Protein AF-X0V9F1-F1 (afdb_monomer_lite)

InterPro domains:
  IPR003748 Protein of unknown function DUF169 [PF02596] (14-201)

Sequence (210 aa):
MKNYNNIELVEKVKSVFKLRESPIAFFYTDNSPEEVYRPKKPKSLKNLPCIIQLLNGVRQGKTLFLGKQSRNLCPGGLTYLGFNKIPTGLEYYLSTGVPKPNSEEIALEGERIVRSPQLVKNLYDIIPFKKNPAMYAVFMPLDLVNPEIYTPLLVIFFVKMDQLAGLIQLANFDTSNRTILGISSGCGTIVTEPLAELEKNEAPRPVIGM

Radius of gyration: 18.42 Å; chains: 1; bounding box: 46×41×54 Å

Organism: NCBI:txid412755

pLDDT: mean 89.07, std 8.36, range [55.72, 98.31]

Foldseek 3Di:
DDDDDLQRVQVVLCVVLVDPFFWKFKDADQDDDPDADADDQDPDPVDQAEVVNVCVVQRVFDKHKDFLNNVSHDPVLCQLLQSDPDDPQVLCQQQVARDDVPDPDHPGGHPRNDHGSVVVVVLVVVQDRHHHPHGIMMIHRSNPDDPVVDDGPDTHDDDDPSSVVVVQCVQCVPHPQHAEEDDDPPSSQRGRQQVVQVVPDPNRHHYDDD

Structure (mmCIF, N/CA/C/O backbone):
data_AF-X0V9F1-F1
#
_entry.id   AF-X0V9F1-F1
#
loop_
_atom_site.group_PDB
_atom_site.id
_atom_site.type_symbol
_atom_site.label_atom_id
_atom_site.label_alt_id
_atom_site.label_comp_id
_atom_site.label_asym_id
_atom_site.label_entity_id
_atom_site.label_seq_id
_atom_site.pdbx_PDB_ins_code
_atom_site.Cartn_x
_atom_site.Cartn_y
_atom_site.Cartn_z
_atom_site.occupancy
_atom_site.B_iso_or_equiv
_atom_site.auth_seq_id
_atom_site.auth_comp_id
_atom_site.auth_asym_id
_atom_site.auth_atom_id
_atom_site.pdbx_PDB_model_num
ATOM 1 N N . MET A 1 1 ? -23.120 -2.792 19.078 1.00 55.72 1 MET A N 1
ATOM 2 C CA . MET A 1 1 ? -21.643 -2.808 18.964 1.00 55.72 1 MET A CA 1
ATOM 3 C C . MET A 1 1 ? -21.123 -1.451 19.407 1.00 55.72 1 MET A C 1
ATOM 5 O O . MET A 1 1 ? -21.817 -0.469 19.184 1.00 55.72 1 MET A O 1
ATOM 9 N N . L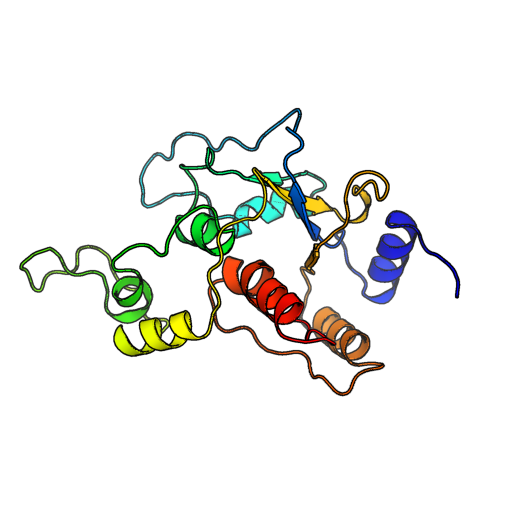YS A 1 2 ? -19.983 -1.385 20.103 1.00 69.38 2 LYS A N 1
ATOM 10 C CA . LYS A 1 2 ? -19.397 -0.107 20.540 1.00 69.38 2 LYS A CA 1
ATOM 11 C C . LYS A 1 2 ? -18.779 0.578 19.312 1.00 69.38 2 LYS A C 1
ATOM 13 O O . LYS A 1 2 ? -17.970 -0.059 18.643 1.00 69.38 2 LYS A O 1
ATOM 18 N N . ASN A 1 3 ? -19.169 1.816 19.011 1.00 77.50 3 ASN A N 1
ATOM 19 C CA . ASN A 1 3 ? -18.552 2.594 17.934 1.00 77.50 3 ASN A CA 1
ATOM 20 C C . ASN A 1 3 ? -17.252 3.196 18.463 1.00 77.50 3 ASN A C 1
ATOM 22 O O . ASN A 1 3 ? -17.291 3.988 19.399 1.00 77.50 3 ASN A O 1
ATOM 26 N N . TYR A 1 4 ? -16.127 2.776 17.892 1.00 82.88 4 TYR A N 1
ATOM 27 C CA . TYR A 1 4 ? -14.816 3.342 18.184 1.00 82.88 4 TYR A CA 1
ATOM 28 C C . TYR A 1 4 ? -14.511 4.438 17.165 1.00 82.88 4 TYR A C 1
ATOM 30 O O . TYR A 1 4 ? -14.725 4.229 15.970 1.00 82.88 4 TYR A O 1
ATOM 38 N N . ASN A 1 5 ? -13.991 5.578 17.615 1.00 90.44 5 ASN A N 1
ATOM 39 C CA . ASN A 1 5 ? -13.350 6.520 16.698 1.00 90.44 5 ASN A CA 1
ATOM 40 C C . ASN A 1 5 ? -11.946 6.016 16.294 1.00 90.44 5 ASN A C 1
ATOM 42 O O . ASN A 1 5 ? -11.438 5.037 16.849 1.00 90.44 5 ASN A O 1
ATOM 46 N N . ASN A 1 6 ? -11.308 6.684 15.327 1.00 92.06 6 ASN A N 1
ATOM 47 C CA . ASN A 1 6 ? -9.997 6.270 14.815 1.00 92.06 6 ASN A CA 1
ATOM 48 C C . ASN A 1 6 ? -8.919 6.203 15.910 1.00 92.06 6 ASN A C 1
ATOM 50 O O . ASN A 1 6 ? -8.128 5.262 15.920 1.00 92.06 6 ASN A O 1
ATOM 54 N N . ILE A 1 7 ? -8.907 7.152 16.851 1.00 94.50 7 ILE A N 1
ATOM 55 C CA . ILE A 1 7 ? -7.931 7.197 17.948 1.00 94.50 7 ILE A CA 1
ATOM 56 C C . ILE A 1 7 ? -8.122 5.985 18.863 1.00 94.50 7 ILE A C 1
ATOM 58 O O . ILE A 1 7 ? -7.180 5.225 19.084 1.00 94.50 7 ILE A O 1
ATOM 62 N N . GLU A 1 8 ? -9.348 5.742 19.330 1.00 95.00 8 GLU A N 1
ATOM 63 C CA . GLU A 1 8 ? -9.651 4.613 20.219 1.00 95.00 8 GLU A CA 1
ATOM 64 C C . GLU A 1 8 ? -9.370 3.261 19.544 1.00 95.00 8 GLU A C 1
ATOM 66 O O . GLU A 1 8 ? -8.879 2.321 20.178 1.00 95.00 8 GLU A O 1
ATOM 71 N N . LEU A 1 9 ? -9.671 3.150 18.245 1.00 93.75 9 LEU A N 1
ATOM 72 C CA . LEU A 1 9 ? -9.379 1.957 17.458 1.00 93.75 9 LEU A CA 1
ATOM 73 C C . LEU A 1 9 ? -7.868 1.717 17.375 1.00 93.75 9 LEU A C 1
ATOM 75 O O . LEU A 1 9 ? -7.413 0.600 17.636 1.00 93.75 9 LEU A O 1
ATOM 79 N N . VAL A 1 10 ? -7.090 2.754 17.054 1.00 96.12 10 VAL A N 1
ATOM 80 C CA . VAL A 1 10 ? -5.626 2.674 16.981 1.00 96.12 10 VAL A CA 1
ATOM 81 C C . VAL A 1 10 ? -5.037 2.304 18.337 1.00 96.12 10 VAL A C 1
ATOM 83 O O . VAL A 1 10 ? -4.235 1.375 18.402 1.00 96.12 10 VAL A O 1
ATOM 86 N N . GLU A 1 11 ? -5.454 2.941 19.431 1.00 96.81 11 GLU A N 1
ATOM 87 C CA . GLU A 1 11 ? -4.993 2.600 20.784 1.00 96.81 11 GLU A CA 1
ATOM 88 C C . GLU A 1 11 ? -5.247 1.129 21.120 1.00 96.81 11 GLU A C 1
ATOM 90 O O . GLU A 1 11 ? -4.353 0.420 21.600 1.00 96.81 11 GLU A O 1
ATOM 95 N N . LYS A 1 12 ? -6.449 0.633 20.810 1.00 96.00 12 LYS A N 1
ATOM 96 C CA . LYS A 1 12 ? -6.822 -0.758 21.067 1.00 96.00 12 LYS A CA 1
ATOM 97 C C . LYS A 1 12 ? -5.993 -1.732 20.235 1.00 96.00 12 LYS A C 1
ATOM 99 O O . LYS A 1 12 ? -5.436 -2.681 20.786 1.00 96.00 12 LYS A O 1
ATOM 104 N N . VAL A 1 13 ? -5.867 -1.490 18.933 1.00 95.50 13 VAL A N 1
ATOM 105 C CA . VAL A 1 13 ? -5.081 -2.327 18.014 1.00 95.50 13 VAL A CA 1
ATOM 106 C C . VAL A 1 13 ? -3.602 -2.330 18.410 1.00 95.50 13 VAL A C 1
ATOM 108 O O . VAL A 1 13 ? -2.994 -3.399 18.502 1.00 95.50 13 VAL A O 1
ATOM 111 N N . LYS A 1 14 ? -3.030 -1.165 18.740 1.00 97.00 14 LYS A N 1
ATOM 112 C CA . LYS A 1 14 ? -1.654 -1.057 19.247 1.00 97.00 14 LYS A CA 1
ATOM 113 C C . LYS A 1 14 ? -1.469 -1.839 20.544 1.00 97.00 14 LYS A C 1
ATOM 115 O O . LYS A 1 14 ? -0.467 -2.534 20.687 1.00 97.00 14 LYS A O 1
ATOM 120 N N . SER A 1 15 ? -2.428 -1.777 21.467 1.00 97.19 15 SER A N 1
ATOM 121 C CA . SER A 1 15 ? -2.365 -2.503 22.741 1.00 97.19 15 SER A CA 1
ATOM 122 C C . SER A 1 15 ? -2.442 -4.025 22.569 1.00 97.19 15 SER A C 1
ATOM 124 O O . SER A 1 15 ? -1.648 -4.750 23.181 1.00 97.19 15 SER A O 1
ATOM 126 N N . VAL A 1 16 ? -3.352 -4.508 21.715 1.00 96.44 16 VAL A N 1
ATOM 127 C CA . VAL A 1 16 ? -3.573 -5.941 21.452 1.00 96.44 16 VAL A CA 1
ATOM 128 C C . VAL A 1 16 ? -2.386 -6.555 20.712 1.00 96.44 16 VAL A C 1
ATOM 130 O O . VAL A 1 16 ? -1.838 -7.555 21.168 1.00 96.44 16 VAL A O 1
ATOM 133 N N . PHE A 1 17 ? -1.935 -5.931 19.621 1.00 96.94 17 PHE A N 1
ATOM 134 C CA . PHE A 1 17 ? -0.860 -6.463 18.770 1.00 96.94 17 PHE A CA 1
ATOM 135 C C . PHE A 1 17 ? 0.531 -5.916 19.119 1.00 96.94 17 PHE A C 1
ATOM 137 O O . PHE A 1 17 ? 1.506 -6.182 18.419 1.00 96.94 17 PHE A O 1
ATOM 144 N N . LYS A 1 18 ? 0.650 -5.132 20.198 1.00 97.12 18 LYS A N 1
ATOM 145 C CA . LYS A 1 18 ? 1.903 -4.490 20.639 1.00 97.12 18 LYS A CA 1
ATOM 146 C C . LYS A 1 18 ? 2.567 -3.646 19.542 1.00 97.12 18 LYS A C 1
ATOM 148 O O . LYS A 1 18 ? 3.795 -3.612 19.429 1.00 97.12 18 LYS A O 1
ATOM 153 N N . LEU A 1 19 ? 1.765 -2.969 18.718 1.00 96.44 19 LEU A N 1
ATOM 154 C CA . LEU A 1 19 ? 2.277 -2.104 17.652 1.00 96.44 19 LEU A CA 1
ATOM 155 C C . LEU A 1 19 ? 2.869 -0.823 18.250 1.00 96.44 19 LEU A C 1
ATOM 157 O O . LEU A 1 19 ? 2.273 -0.188 19.122 1.00 96.44 19 LEU A O 1
ATOM 161 N N . ARG A 1 20 ? 4.044 -0.420 17.760 1.00 94.44 20 ARG A N 1
ATOM 162 C CA . ARG A 1 20 ? 4.707 0.825 18.190 1.00 94.44 20 ARG A CA 1
ATOM 163 C C . ARG A 1 20 ? 4.125 2.047 17.489 1.00 94.44 20 ARG A C 1
ATOM 165 O O . ARG A 1 20 ? 3.934 3.097 18.100 1.00 94.44 20 ARG A O 1
ATOM 172 N N . GLU A 1 21 ? 3.815 1.878 16.216 1.00 95.12 21 GLU A N 1
ATOM 173 C CA . GLU A 1 21 ? 3.404 2.931 15.298 1.00 95.12 21 GLU A CA 1
ATOM 174 C C . GLU A 1 21 ? 1.908 2.798 15.000 1.00 95.12 21 GLU A C 1
ATOM 176 O O . GLU A 1 21 ? 1.319 1.729 15.180 1.00 95.12 21 GLU A O 1
ATOM 181 N N . SER A 1 22 ? 1.291 3.902 14.587 1.00 97.25 22 SER A N 1
ATOM 182 C CA . SER A 1 22 ? -0.079 3.887 14.078 1.00 97.25 22 SER A CA 1
ATOM 183 C C . SER A 1 22 ? -0.115 3.172 12.719 1.00 97.25 22 SER A C 1
ATOM 185 O O . SER A 1 22 ? 0.801 3.383 11.913 1.00 97.25 22 SER A O 1
ATOM 187 N N . PRO A 1 23 ? -1.129 2.332 12.434 1.00 97.81 23 PRO A N 1
ATOM 188 C CA . PRO A 1 23 ? -1.383 1.857 11.079 1.00 97.81 23 PRO A CA 1
ATOM 189 C C . PRO A 1 23 ? -1.552 3.035 10.117 1.00 97.81 23 PRO A C 1
ATOM 191 O O . PRO A 1 23 ? -1.979 4.121 10.508 1.00 97.81 23 PRO A O 1
ATOM 194 N N . ILE A 1 24 ? -1.235 2.826 8.845 1.00 98.31 24 ILE A N 1
ATOM 195 C CA . ILE A 1 24 ? -1.318 3.881 7.836 1.00 98.31 24 ILE A CA 1
ATOM 196 C C . ILE A 1 24 ? -2.649 3.762 7.103 1.00 98.31 24 ILE A C 1
ATOM 198 O O . ILE A 1 24 ? -2.912 2.756 6.452 1.00 98.31 24 ILE A O 1
ATOM 202 N N . ALA A 1 25 ? -3.468 4.801 7.160 1.00 97.94 25 ALA A N 1
ATOM 203 C CA . ALA A 1 25 ? -4.596 4.973 6.265 1.00 97.94 25 ALA A CA 1
ATOM 204 C C . ALA A 1 25 ? -4.118 5.394 4.870 1.00 97.94 25 ALA A C 1
ATOM 206 O O . ALA A 1 25 ? -3.242 6.256 4.732 1.00 97.94 25 ALA A O 1
ATOM 207 N N . PHE A 1 26 ? -4.739 4.820 3.845 1.00 97.88 26 PHE A N 1
ATOM 208 C CA . PHE A 1 26 ? -4.578 5.235 2.458 1.00 97.88 26 PHE A CA 1
ATOM 209 C C . PHE A 1 26 ? -5.923 5.621 1.846 1.00 97.88 26 PHE A C 1
ATOM 211 O O . PHE A 1 26 ? -6.908 4.899 2.003 1.00 97.88 26 PHE A O 1
ATOM 218 N N . PHE A 1 27 ? -5.959 6.737 1.123 1.00 95.94 27 PHE A N 1
ATOM 219 C CA . PHE A 1 27 ? -7.133 7.198 0.381 1.00 95.94 27 PHE A CA 1
ATOM 220 C C . PHE A 1 27 ? -6.739 8.155 -0.749 1.00 95.94 27 PHE A C 1
ATOM 222 O O . PHE A 1 27 ? -5.638 8.711 -0.767 1.00 95.94 27 PHE A O 1
ATOM 229 N N . TYR A 1 28 ? -7.658 8.354 -1.693 1.00 95.25 28 TYR A N 1
ATOM 230 C CA . TYR A 1 28 ? -7.534 9.358 -2.748 1.00 95.25 28 TYR A CA 1
ATOM 231 C C . TYR A 1 28 ? -8.361 10.602 -2.405 1.00 95.25 28 TYR A C 1
ATOM 233 O O . TYR A 1 28 ? -9.429 10.488 -1.807 1.00 95.25 28 TYR A O 1
ATOM 241 N N . THR A 1 29 ? -7.893 11.792 -2.784 1.00 93.06 29 THR A N 1
ATOM 242 C CA . THR A 1 29 ? -8.649 13.041 -2.598 1.00 93.06 29 THR A CA 1
ATOM 243 C C . THR A 1 29 ? -8.303 14.096 -3.648 1.00 93.06 29 THR A C 1
ATOM 245 O O . THR A 1 29 ? -7.180 14.138 -4.156 1.00 93.06 29 THR A O 1
ATOM 248 N N . ASP A 1 30 ? -9.274 14.953 -3.964 1.00 91.81 30 ASP A N 1
ATOM 249 C CA . ASP A 1 30 ? -9.073 16.175 -4.750 1.00 91.81 30 ASP A CA 1
ATOM 250 C C . ASP A 1 30 ? -8.767 17.393 -3.869 1.00 91.81 30 ASP A C 1
ATOM 252 O O . ASP A 1 30 ? -8.325 18.430 -4.368 1.00 91.81 30 ASP A O 1
ATOM 256 N N . ASN A 1 31 ? -8.955 17.274 -2.552 1.00 85.00 31 ASN A N 1
ATOM 257 C CA . ASN A 1 31 ? -8.693 18.365 -1.627 1.00 85.00 31 ASN A CA 1
ATOM 258 C C . ASN A 1 31 ? -7.197 18.683 -1.626 1.00 85.00 31 ASN A C 1
ATOM 260 O O . ASN A 1 31 ? -6.353 17.830 -1.341 1.00 85.00 31 ASN A O 1
ATOM 264 N N . SER A 1 32 ? -6.873 19.926 -1.982 1.00 67.75 32 SER A N 1
ATOM 265 C CA . SER A 1 32 ? -5.494 20.394 -2.017 1.00 67.75 32 SER A CA 1
ATOM 266 C C . SER A 1 32 ? -4.932 20.428 -0.597 1.00 67.75 32 SER A C 1
ATOM 268 O O . SER A 1 32 ? -5.525 21.084 0.259 1.00 67.75 32 SER A O 1
ATOM 270 N N . PRO A 1 33 ? -3.788 19.784 -0.324 1.00 70.19 33 PRO A N 1
ATOM 271 C CA . PRO A 1 33 ? -3.146 19.924 0.972 1.00 70.19 33 PRO A CA 1
ATOM 272 C C . PRO A 1 33 ? -2.496 21.306 1.099 1.00 70.19 33 PRO A C 1
ATOM 274 O O . PRO A 1 33 ? -2.099 21.908 0.096 1.00 70.19 33 PRO A O 1
ATOM 277 N N . GLU A 1 34 ? -2.321 21.771 2.336 1.00 60.81 34 GLU A N 1
ATOM 278 C CA . GLU A 1 34 ? -1.482 22.940 2.633 1.00 60.81 34 GLU A CA 1
ATOM 279 C C . GLU A 1 34 ? -0.007 22.654 2.293 1.00 60.81 34 GLU A C 1
ATOM 281 O O . GLU A 1 34 ? 0.686 23.506 1.738 1.00 60.81 34 GLU A O 1
ATOM 286 N N . GLU A 1 35 ? 0.452 21.412 2.508 1.00 59.62 35 GLU A N 1
ATOM 287 C CA . GLU A 1 35 ? 1.804 20.964 2.170 1.00 59.62 35 GLU A CA 1
ATOM 288 C C . GLU A 1 35 ? 1.801 19.655 1.360 1.00 59.62 35 GLU A C 1
ATOM 290 O O . GLU A 1 35 ? 1.403 18.587 1.826 1.00 59.62 35 GLU A O 1
ATOM 295 N N . VAL A 1 36 ? 2.295 19.724 0.119 1.00 65.44 36 VAL A N 1
ATOM 296 C CA . VAL A 1 36 ? 2.547 18.545 -0.729 1.00 65.44 36 VAL A CA 1
ATOM 297 C C . VAL A 1 36 ? 3.988 18.090 -0.535 1.00 65.44 36 VAL A C 1
ATOM 299 O O . VAL A 1 36 ? 4.907 18.913 -0.598 1.00 65.44 36 VAL A O 1
ATOM 302 N N . TYR A 1 37 ? 4.227 16.779 -0.431 1.00 71.81 37 TYR A N 1
ATOM 303 C CA . TYR A 1 37 ? 5.593 16.266 -0.491 1.00 71.81 37 TYR A CA 1
ATOM 304 C C . TYR A 1 37 ? 6.202 16.542 -1.871 1.00 71.81 37 TYR A C 1
ATOM 306 O O . TYR A 1 37 ? 5.813 15.967 -2.893 1.00 71.81 37 TYR A O 1
ATOM 314 N N . ARG A 1 38 ? 7.189 17.439 -1.897 1.00 70.38 38 ARG A N 1
ATOM 315 C CA . ARG A 1 38 ? 7.950 17.806 -3.093 1.00 70.38 38 ARG A CA 1
ATOM 316 C C . ARG A 1 38 ? 9.380 17.297 -2.931 1.00 70.38 38 ARG A C 1
ATOM 318 O O . ARG A 1 38 ? 10.208 17.999 -2.347 1.00 70.38 38 ARG A O 1
ATOM 325 N N . PRO A 1 39 ? 9.697 16.082 -3.418 1.00 69.19 39 PRO A N 1
ATOM 326 C CA . PRO A 1 39 ? 11.064 15.593 -3.359 1.00 69.19 39 PRO A CA 1
ATOM 327 C C . PRO A 1 39 ? 11.965 16.545 -4.146 1.00 69.19 39 PRO A C 1
ATOM 329 O O . PRO A 1 39 ? 11.629 16.963 -5.262 1.00 69.19 39 PRO A O 1
ATOM 332 N N . LYS A 1 40 ? 13.123 16.877 -3.563 1.00 73.75 40 LYS A N 1
ATOM 333 C CA . LYS A 1 40 ? 14.172 17.615 -4.274 1.00 73.75 40 LYS A CA 1
ATOM 334 C C . LYS A 1 40 ? 14.488 16.892 -5.582 1.00 73.75 40 LYS A C 1
ATOM 336 O O . LYS A 1 40 ? 14.401 15.665 -5.654 1.00 73.75 40 LYS A O 1
ATOM 341 N N . LYS A 1 41 ? 14.871 17.656 -6.609 1.00 73.94 41 LYS A N 1
ATOM 342 C CA . LYS A 1 41 ? 15.290 17.081 -7.888 1.00 73.94 41 LYS A CA 1
ATOM 343 C C . LYS A 1 41 ? 16.377 16.026 -7.620 1.00 73.94 41 LYS A C 1
ATOM 345 O O . LYS A 1 41 ? 17.357 16.342 -6.937 1.00 73.94 41 LYS A O 1
ATOM 350 N N . PRO A 1 42 ? 16.199 14.783 -8.089 1.00 71.75 42 PRO A N 1
ATOM 351 C CA . PRO A 1 42 ? 17.146 13.714 -7.821 1.00 71.75 42 PRO A CA 1
ATOM 352 C C . PRO A 1 42 ? 18.480 14.047 -8.496 1.00 71.75 42 PRO A C 1
ATOM 354 O O . PRO A 1 42 ? 18.509 14.602 -9.595 1.00 71.75 42 PRO A O 1
ATOM 357 N N . LYS A 1 43 ? 19.597 13.691 -7.850 1.00 69.88 43 LYS A N 1
ATOM 358 C CA . LYS A 1 43 ? 20.940 13.867 -8.437 1.00 69.88 43 LYS A CA 1
ATOM 359 C C . LYS A 1 43 ? 21.161 12.968 -9.663 1.00 69.88 43 LYS A C 1
ATOM 361 O O . LYS A 1 43 ? 22.012 13.260 -10.490 1.00 69.88 43 LYS A O 1
ATOM 366 N N . SER A 1 44 ? 20.411 11.869 -9.760 1.00 72.50 44 SER A N 1
ATOM 367 C CA . SER A 1 44 ? 20.444 10.901 -10.856 1.00 72.50 44 SER A CA 1
ATOM 368 C C . SER A 1 44 ? 19.119 10.142 -10.918 1.00 72.50 44 SER A C 1
ATOM 370 O O . SER A 1 44 ? 18.499 9.909 -9.880 1.00 72.50 44 SER A O 1
ATOM 372 N N . LEU A 1 45 ? 18.725 9.689 -12.113 1.00 66.88 45 LEU A N 1
ATOM 373 C CA . LEU A 1 45 ? 17.578 8.791 -12.312 1.00 66.88 45 LEU A CA 1
ATOM 374 C C . LEU A 1 45 ? 17.733 7.447 -11.576 1.00 66.88 45 LEU A C 1
ATOM 376 O O . LEU A 1 45 ? 16.738 6.773 -11.340 1.00 66.88 45 LEU A O 1
ATOM 380 N N . LYS A 1 46 ? 18.956 7.085 -11.164 1.00 64.88 46 LYS A N 1
ATOM 381 C CA . LYS A 1 46 ? 19.226 5.887 -10.352 1.00 64.88 46 LYS A CA 1
ATOM 382 C C . LYS A 1 46 ? 18.809 6.030 -8.880 1.00 64.88 46 LYS A C 1
ATOM 384 O O . LYS A 1 46 ? 18.650 5.023 -8.208 1.00 64.88 46 LYS A O 1
ATOM 389 N N . ASN A 1 47 ? 18.611 7.257 -8.384 1.00 73.25 47 ASN A N 1
ATOM 390 C CA . ASN A 1 47 ? 18.352 7.546 -6.964 1.00 73.25 47 ASN A CA 1
ATOM 391 C C . ASN A 1 47 ? 17.018 8.282 -6.767 1.00 73.25 47 ASN A C 1
ATOM 393 O O . ASN A 1 47 ? 16.952 9.310 -6.086 1.00 73.25 47 ASN A O 1
ATOM 397 N N . LEU A 1 48 ? 15.960 7.791 -7.411 1.00 85.38 48 LEU A N 1
ATOM 398 C CA . LEU A 1 48 ? 14.611 8.317 -7.215 1.00 85.38 48 LEU A CA 1
ATOM 399 C C . LEU A 1 48 ? 14.059 7.836 -5.861 1.00 85.38 48 LEU A C 1
ATOM 401 O O . LEU A 1 48 ? 14.118 6.636 -5.592 1.00 85.38 48 LEU A O 1
ATOM 405 N N . PRO A 1 49 ? 13.499 8.719 -5.009 1.00 88.56 49 PRO A N 1
ATOM 406 C CA . PRO A 1 49 ? 12.897 8.301 -3.750 1.00 88.56 49 PRO A CA 1
ATOM 407 C C . PRO A 1 49 ? 11.783 7.277 -3.978 1.00 88.56 49 PRO A C 1
ATOM 409 O O . PRO A 1 49 ? 10.854 7.494 -4.765 1.00 88.56 49 PRO A O 1
ATOM 412 N N . CYS A 1 50 ? 11.881 6.151 -3.275 1.00 90.94 50 CYS A N 1
ATOM 413 C CA . CYS A 1 50 ? 10.853 5.123 -3.274 1.00 90.94 50 CYS A CA 1
ATOM 414 C C . CYS A 1 50 ? 9.731 5.511 -2.306 1.00 90.94 50 CYS A C 1
ATOM 416 O O . CYS A 1 50 ? 10.002 5.928 -1.183 1.00 90.94 50 CYS A O 1
ATOM 418 N N . ILE A 1 51 ? 8.471 5.326 -2.704 1.00 93.56 51 ILE A N 1
ATOM 419 C CA . ILE A 1 51 ? 7.312 5.637 -1.850 1.00 93.56 51 ILE A CA 1
ATOM 420 C C . ILE A 1 51 ? 7.371 4.844 -0.544 1.00 93.56 51 ILE A C 1
ATOM 422 O O . ILE A 1 51 ? 7.136 5.415 0.513 1.00 93.56 51 ILE A O 1
ATOM 426 N N . ILE A 1 52 ? 7.801 3.579 -0.598 1.00 94.94 52 ILE A N 1
ATOM 427 C CA . ILE A 1 52 ? 7.994 2.741 0.593 1.00 94.94 52 ILE A CA 1
ATOM 428 C C . ILE A 1 52 ? 8.964 3.386 1.590 1.00 94.94 52 ILE A C 1
ATOM 430 O O . ILE A 1 52 ? 8.709 3.388 2.789 1.00 94.94 52 ILE A O 1
ATOM 434 N N . GLN A 1 53 ? 10.044 4.008 1.109 1.00 92.81 53 GLN A N 1
ATOM 435 C CA . GLN A 1 53 ? 10.979 4.725 1.982 1.00 92.81 53 GLN A CA 1
ATOM 436 C C . GLN A 1 53 ? 10.339 5.978 2.594 1.00 92.81 53 GLN A C 1
ATOM 438 O O . GLN A 1 53 ? 10.614 6.301 3.749 1.00 92.81 53 GLN A O 1
ATOM 443 N N . LEU A 1 54 ? 9.472 6.674 1.850 1.00 93.44 54 LEU A N 1
ATOM 444 C CA . LEU A 1 54 ? 8.756 7.853 2.349 1.00 93.44 54 LEU A CA 1
ATOM 445 C C . LEU A 1 54 ? 7.751 7.505 3.449 1.00 93.44 54 LEU A C 1
ATOM 447 O O . LEU A 1 54 ? 7.531 8.325 4.344 1.00 93.44 54 LEU A O 1
ATOM 451 N N . LEU A 1 55 ? 7.203 6.285 3.442 1.00 95.50 55 LEU A N 1
ATOM 452 C CA . LEU A 1 55 ? 6.310 5.814 4.502 1.00 95.50 55 LEU A CA 1
ATOM 453 C C . LEU A 1 55 ? 6.989 5.765 5.875 1.00 95.50 55 LEU A C 1
ATOM 455 O O . LEU A 1 55 ? 6.288 5.827 6.876 1.00 95.50 55 LEU A O 1
ATOM 459 N N . ASN A 1 56 ? 8.324 5.774 5.970 1.00 94.50 56 ASN A N 1
ATOM 460 C CA . ASN A 1 56 ? 9.005 5.944 7.261 1.00 94.50 56 ASN A CA 1
ATOM 461 C C . ASN A 1 56 ? 8.650 7.273 7.944 1.00 94.50 56 ASN A C 1
ATOM 463 O O . ASN A 1 56 ? 8.524 7.313 9.162 1.00 94.50 56 ASN A O 1
ATOM 467 N N . GLY A 1 57 ? 8.453 8.351 7.176 1.00 93.94 57 GLY A N 1
ATOM 468 C CA . GLY A 1 57 ? 7.973 9.619 7.729 1.00 93.94 57 GLY A CA 1
ATOM 469 C C . GLY A 1 57 ? 6.527 9.518 8.212 1.00 93.94 57 GLY A C 1
ATOM 470 O O . GLY A 1 57 ? 6.194 10.065 9.260 1.00 93.94 57 GLY A O 1
ATOM 471 N N . VAL A 1 58 ? 5.692 8.767 7.489 1.00 95.44 58 VAL A N 1
ATOM 472 C CA . VAL A 1 58 ? 4.291 8.530 7.867 1.00 95.44 58 VAL A CA 1
ATOM 473 C C . VAL A 1 58 ? 4.207 7.734 9.162 1.00 95.44 58 VAL A C 1
ATOM 475 O O . VAL A 1 58 ? 3.530 8.135 10.099 1.00 95.44 58 VAL A O 1
ATOM 478 N N . ARG A 1 59 ? 5.017 6.682 9.287 1.00 94.94 59 ARG A N 1
ATOM 479 C CA . ARG A 1 59 ? 5.172 5.884 10.514 1.00 94.94 59 ARG A CA 1
ATOM 480 C C . ARG A 1 59 ? 5.647 6.706 11.723 1.00 94.94 59 ARG A C 1
ATOM 482 O O . ARG A 1 59 ? 5.434 6.294 12.858 1.00 94.94 59 ARG A O 1
ATOM 489 N N . GLN A 1 60 ? 6.251 7.872 11.485 1.00 94.00 60 GLN A N 1
ATOM 490 C CA . GLN A 1 60 ? 6.685 8.842 12.500 1.00 94.00 60 GLN A CA 1
ATOM 491 C C . GLN A 1 60 ? 5.678 9.987 12.726 1.00 94.00 60 GLN A C 1
ATOM 493 O O . GLN A 1 60 ? 6.029 10.990 13.344 1.00 94.00 60 GLN A O 1
ATOM 498 N N . GLY A 1 61 ? 4.443 9.867 12.230 1.00 92.38 61 GLY A N 1
ATOM 499 C CA . GLY A 1 61 ? 3.372 10.833 12.490 1.00 92.38 61 GLY A CA 1
ATOM 500 C C . GLY A 1 61 ? 3.193 11.916 11.423 1.00 92.38 61 GLY A C 1
ATOM 501 O O . GLY A 1 61 ? 2.450 12.865 11.648 1.00 92.38 61 GLY A O 1
ATOM 502 N N . LYS A 1 62 ? 3.868 11.821 10.269 1.00 92.44 62 LYS A N 1
ATOM 503 C CA . LYS A 1 62 ? 3.696 12.786 9.167 1.00 92.44 62 LYS A CA 1
ATOM 504 C C . LYS A 1 62 ? 2.605 12.344 8.196 1.00 92.44 62 LYS A C 1
ATOM 506 O O . LYS A 1 62 ? 2.361 11.157 8.026 1.00 92.44 62 LYS A O 1
ATOM 511 N N . THR A 1 63 ? 2.034 13.289 7.462 1.00 92.75 63 THR A N 1
ATOM 512 C CA . THR A 1 63 ? 1.145 12.987 6.332 1.00 92.75 63 THR A CA 1
ATOM 513 C C . THR A 1 63 ? 1.912 13.102 5.019 1.00 92.75 63 THR A C 1
ATOM 515 O O . THR A 1 63 ? 2.703 14.026 4.826 1.00 92.75 63 THR A O 1
ATOM 518 N N . LEU A 1 64 ? 1.688 12.163 4.102 1.00 93.44 64 LEU A N 1
ATOM 519 C CA . LEU A 1 64 ? 2.312 12.134 2.785 1.00 93.44 64 LEU A CA 1
ATOM 520 C C . LEU A 1 64 ? 1.250 12.284 1.693 1.00 93.44 64 LEU A C 1
ATOM 522 O O . LEU A 1 64 ? 0.455 11.377 1.470 1.00 93.44 64 LEU A O 1
ATOM 526 N N . PHE A 1 65 ? 1.299 13.406 0.974 1.00 92.69 65 PHE A N 1
ATOM 527 C CA . PHE A 1 65 ? 0.490 13.660 -0.220 1.00 92.69 65 PHE A CA 1
ATOM 528 C C . PHE A 1 65 ? 1.328 13.465 -1.481 1.00 92.69 65 PHE A C 1
ATOM 530 O O . PHE A 1 65 ? 2.346 14.143 -1.663 1.00 92.69 65 PHE A O 1
ATOM 537 N N . LEU A 1 66 ? 0.885 12.572 -2.364 1.00 91.81 66 LEU A N 1
ATOM 538 C CA . LEU A 1 66 ? 1.510 12.299 -3.656 1.00 91.81 66 LEU A CA 1
ATOM 539 C C . LEU A 1 66 ? 0.527 12.574 -4.786 1.00 91.81 66 LEU A C 1
ATOM 541 O O . LEU A 1 66 ? -0.636 12.205 -4.691 1.00 91.81 66 LEU A O 1
ATOM 545 N N . GLY A 1 67 ? 0.997 13.193 -5.864 1.00 88.94 67 GLY A N 1
ATOM 546 C CA . GLY A 1 67 ? 0.171 13.488 -7.033 1.00 88.94 67 GLY A CA 1
ATOM 547 C C . GLY A 1 67 ? 0.960 13.381 -8.334 1.00 88.94 67 GLY A C 1
ATOM 548 O O . GLY A 1 67 ? 2.159 13.091 -8.339 1.00 88.94 67 GLY A O 1
ATOM 549 N N . LYS A 1 68 ? 0.318 13.689 -9.464 1.00 83.50 68 LYS A N 1
ATOM 550 C CA . LYS A 1 68 ? 0.958 13.690 -10.798 1.00 83.50 68 LYS A CA 1
ATOM 551 C C . LYS A 1 68 ? 2.164 14.645 -10.903 1.00 83.50 68 LYS A C 1
ATOM 553 O O . LYS A 1 68 ? 3.022 14.500 -11.776 1.00 83.50 68 LYS A O 1
ATOM 558 N N . GLN A 1 69 ? 2.238 15.643 -10.029 1.00 83.25 69 GLN A N 1
ATOM 559 C CA . GLN A 1 69 ? 3.352 16.580 -9.881 1.00 83.25 69 GLN A CA 1
ATOM 560 C C . GLN A 1 69 ? 4.574 15.971 -9.178 1.00 83.25 69 GLN A C 1
ATOM 562 O O . GLN A 1 69 ? 5.675 16.500 -9.324 1.00 83.25 69 GLN A O 1
ATOM 567 N N . SER A 1 70 ? 4.432 14.840 -8.483 1.00 84.56 70 SER A N 1
ATOM 568 C CA . SER A 1 70 ? 5.512 14.133 -7.780 1.00 84.56 70 SER A CA 1
ATOM 569 C C . SER A 1 70 ? 6.422 13.345 -8.743 1.00 84.56 70 SER A C 1
ATOM 571 O O . SER A 1 70 ? 6.844 12.231 -8.453 1.00 84.56 70 SER A O 1
ATOM 573 N N . ARG A 1 71 ? 6.758 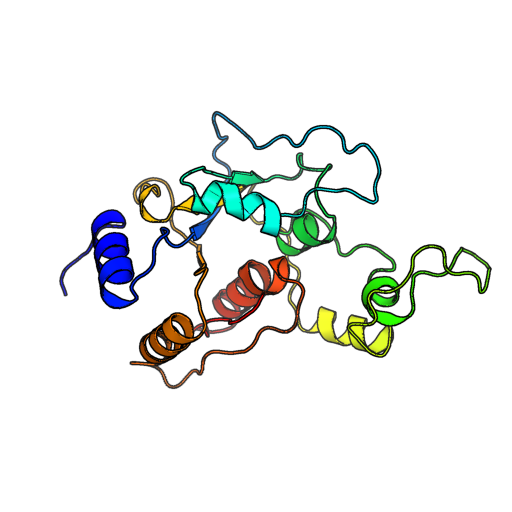13.932 -9.902 1.00 80.69 71 ARG A N 1
ATOM 574 C CA . ARG A 1 71 ? 7.467 13.294 -11.036 1.00 80.69 71 ARG A CA 1
ATOM 575 C C . ARG A 1 71 ? 8.897 12.842 -10.729 1.00 80.69 71 ARG A C 1
ATOM 577 O O . ARG A 1 71 ? 9.489 12.113 -11.510 1.00 80.69 71 ARG A O 1
ATOM 584 N N . ASN A 1 72 ? 9.443 13.283 -9.602 1.00 86.81 72 ASN A N 1
ATOM 585 C CA . ASN A 1 72 ? 10.787 12.955 -9.137 1.00 86.81 72 ASN A CA 1
ATOM 586 C C . ASN A 1 72 ? 10.819 11.706 -8.234 1.00 86.81 72 ASN A C 1
ATOM 588 O O . ASN A 1 72 ? 11.812 11.503 -7.546 1.00 86.81 72 ASN A O 1
ATOM 592 N N . LEU A 1 73 ? 9.748 10.906 -8.191 1.00 88.81 73 LEU A N 1
ATOM 593 C CA . LEU A 1 73 ? 9.662 9.651 -7.436 1.00 88.81 73 LEU A CA 1
ATOM 594 C C . LEU A 1 73 ? 9.969 8.423 -8.294 1.00 88.81 73 LEU A C 1
ATOM 596 O O . LEU A 1 73 ? 10.004 8.500 -9.521 1.00 88.81 73 LEU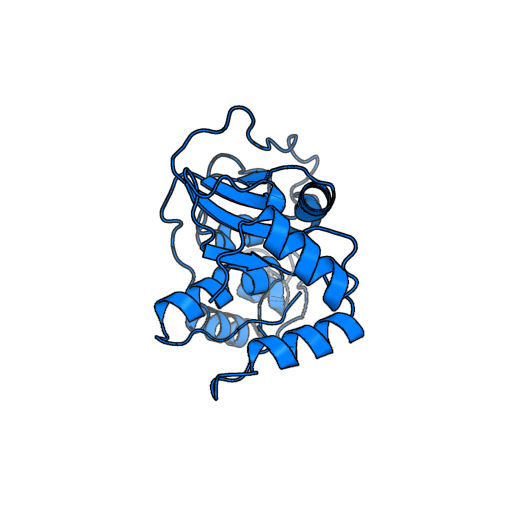 A O 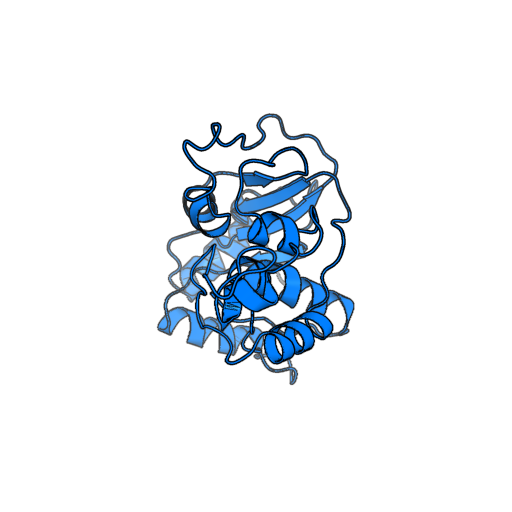1
ATOM 600 N N . CYS A 1 74 ? 10.151 7.278 -7.629 1.00 88.75 74 CYS A N 1
ATOM 601 C CA . CYS A 1 74 ? 10.262 5.978 -8.285 1.00 88.75 74 CYS A CA 1
ATOM 602 C C . CYS A 1 74 ? 9.101 5.764 -9.287 1.00 88.75 74 CYS A C 1
ATOM 604 O O . CYS A 1 74 ? 7.933 5.870 -8.887 1.00 88.75 74 CYS A O 1
ATOM 606 N N . PRO A 1 75 ? 9.384 5.423 -10.562 1.00 87.75 75 PRO A N 1
ATOM 607 C CA . PRO A 1 75 ? 8.354 5.253 -11.588 1.00 87.75 75 PRO A CA 1
ATOM 608 C C . PRO A 1 75 ? 7.346 4.156 -11.246 1.00 87.75 75 PRO A C 1
ATOM 610 O O . PRO A 1 75 ? 6.153 4.323 -11.502 1.00 87.75 75 PRO A O 1
ATOM 613 N N . GLY A 1 76 ? 7.812 3.067 -10.622 1.00 87.50 76 GLY A N 1
ATOM 614 C CA . GLY A 1 76 ? 6.951 1.989 -10.139 1.00 87.50 76 GLY A CA 1
ATOM 615 C C . GLY A 1 76 ? 5.924 2.516 -9.142 1.00 87.50 76 GLY A C 1
ATOM 616 O O . GLY A 1 76 ? 4.729 2.352 -9.354 1.00 87.50 76 GLY A O 1
ATOM 617 N N . GLY A 1 77 ? 6.367 3.265 -8.129 1.00 91.19 77 GLY A N 1
ATOM 618 C CA . GLY A 1 77 ? 5.474 3.864 -7.136 1.00 91.19 77 GLY A CA 1
ATOM 619 C C . GLY A 1 77 ? 4.377 4.737 -7.754 1.00 91.19 77 GLY A C 1
ATOM 620 O O . GLY A 1 77 ? 3.207 4.577 -7.425 1.00 91.19 77 GLY A O 1
ATOM 621 N N . LEU A 1 78 ? 4.727 5.614 -8.699 1.00 91.88 78 LEU A N 1
ATOM 622 C CA . LEU A 1 78 ? 3.734 6.439 -9.404 1.00 91.88 78 LEU A CA 1
ATOM 623 C C . LEU A 1 78 ? 2.769 5.608 -10.262 1.00 91.88 78 LEU A C 1
ATOM 625 O O . LEU A 1 78 ? 1.618 6.000 -10.434 1.00 91.88 78 LEU A O 1
ATOM 629 N N . THR A 1 79 ? 3.227 4.476 -10.793 1.00 91.06 79 THR A N 1
ATOM 630 C CA . THR A 1 79 ? 2.406 3.552 -11.586 1.00 91.06 79 THR A CA 1
ATOM 631 C C . THR A 1 79 ? 1.404 2.808 -10.705 1.00 91.06 79 THR A C 1
ATOM 633 O O . THR A 1 79 ? 0.215 2.829 -11.001 1.00 91.06 79 THR A O 1
ATOM 636 N N . TYR A 1 80 ? 1.846 2.217 -9.590 1.00 92.25 80 TYR A N 1
ATOM 637 C CA . TYR A 1 80 ? 0.966 1.491 -8.659 1.00 92.25 80 TYR A CA 1
ATOM 638 C C . TYR A 1 80 ? -0.008 2.415 -7.907 1.00 92.25 80 TYR A C 1
ATOM 640 O O . TYR A 1 80 ? -1.097 1.997 -7.525 1.00 92.25 80 TYR A O 1
ATOM 648 N N . LEU A 1 81 ? 0.321 3.702 -7.762 1.00 94.19 81 LEU A N 1
ATOM 649 C CA . LEU A 1 81 ? -0.639 4.708 -7.294 1.00 94.19 81 LEU A CA 1
ATOM 650 C C . LEU A 1 81 ? -1.622 5.185 -8.371 1.00 94.19 81 LEU A C 1
ATOM 652 O O . LEU A 1 81 ? -2.550 5.923 -8.044 1.00 94.19 81 LEU A O 1
ATOM 656 N N . GLY A 1 82 ? -1.425 4.794 -9.631 1.00 92.62 82 GLY A N 1
ATOM 657 C CA . GLY A 1 82 ? -2.306 5.115 -10.751 1.00 92.62 82 GLY A CA 1
ATOM 658 C C . GLY A 1 82 ? -2.011 6.433 -11.471 1.00 92.62 82 GLY A C 1
ATOM 659 O O . GLY A 1 82 ? -2.767 6.807 -12.367 1.00 92.62 82 GLY A O 1
ATOM 660 N N . PHE A 1 83 ? -0.921 7.132 -11.133 1.00 92.19 83 PHE A N 1
ATOM 661 C CA . PHE A 1 83 ? -0.547 8.409 -11.759 1.00 92.19 83 PHE A CA 1
ATOM 662 C C . PHE A 1 83 ? 0.160 8.254 -13.109 1.00 92.19 83 PHE A C 1
ATOM 664 O O . PHE A 1 83 ? 0.102 9.166 -13.938 1.00 92.19 83 PHE A O 1
ATOM 671 N N . ASN A 1 84 ? 0.822 7.116 -13.328 1.00 89.88 84 ASN A N 1
ATOM 672 C CA . ASN A 1 84 ? 1.560 6.803 -14.548 1.00 89.88 84 ASN A CA 1
ATOM 673 C C . ASN A 1 84 ? 1.103 5.470 -15.151 1.00 89.88 84 ASN A C 1
ATOM 675 O O . ASN A 1 84 ? 0.584 4.598 -14.461 1.00 89.88 84 ASN A O 1
ATOM 679 N N . LYS A 1 85 ? 1.346 5.308 -16.455 1.00 86.62 85 LYS A N 1
ATOM 680 C CA . LYS A 1 85 ? 1.267 4.002 -17.118 1.00 86.62 85 LYS A CA 1
ATOM 681 C C . LYS A 1 85 ? 2.486 3.157 -16.749 1.00 86.62 85 LYS A C 1
ATOM 683 O O . LYS A 1 85 ? 3.531 3.711 -16.406 1.00 86.62 85 LYS A O 1
ATOM 688 N N . ILE A 1 86 ? 2.355 1.841 -16.906 1.00 83.06 86 ILE A N 1
ATOM 689 C CA . ILE A 1 86 ? 3.469 0.899 -16.772 1.00 83.06 86 ILE A CA 1
ATOM 690 C C . ILE A 1 86 ? 4.623 1.351 -17.687 1.00 83.06 86 ILE A C 1
ATOM 692 O O . ILE A 1 86 ? 4.393 1.562 -18.882 1.00 83.06 86 ILE A O 1
ATOM 696 N N . PRO A 1 87 ? 5.843 1.544 -17.151 1.00 80.69 87 PRO A N 1
ATOM 697 C CA . PRO A 1 87 ? 7.003 1.900 -17.954 1.00 80.69 87 PRO A CA 1
ATOM 698 C C . PRO A 1 87 ? 7.311 0.842 -19.015 1.00 80.69 87 PRO A C 1
ATOM 700 O O . PRO A 1 87 ? 7.363 -0.352 -18.719 1.00 80.69 87 PRO A O 1
ATOM 703 N N . THR A 1 88 ? 7.583 1.283 -20.242 1.00 83.56 88 THR A N 1
ATOM 704 C CA . THR A 1 88 ? 8.092 0.403 -21.298 1.00 83.56 88 THR A CA 1
ATOM 705 C C . THR A 1 88 ? 9.410 -0.230 -20.861 1.00 83.56 88 THR A C 1
ATOM 707 O O . THR A 1 88 ? 10.308 0.470 -20.390 1.00 83.56 88 THR A O 1
ATOM 710 N N . GLY A 1 89 ? 9.542 -1.543 -21.039 1.00 86.50 89 GLY A N 1
ATOM 711 C CA . GLY A 1 89 ? 10.755 -2.279 -20.702 1.00 86.50 89 GLY A CA 1
ATOM 712 C C . GLY A 1 89 ? 10.815 -2.775 -19.257 1.00 86.50 89 GLY A C 1
ATOM 713 O O . GLY A 1 89 ? 11.802 -3.408 -18.878 1.00 86.50 89 GLY A O 1
ATOM 714 N N . LEU A 1 90 ? 9.772 -2.534 -18.452 1.00 85.75 90 LEU A N 1
ATOM 715 C CA . LEU A 1 90 ? 9.683 -3.052 -17.087 1.00 85.75 90 LEU A CA 1
ATOM 716 C C . LEU A 1 90 ? 9.739 -4.585 -17.050 1.00 85.75 90 LEU A C 1
ATOM 718 O O . LEU A 1 90 ? 10.330 -5.152 -16.134 1.00 85.75 90 LEU A O 1
ATOM 722 N N . GLU A 1 91 ? 9.193 -5.258 -18.066 1.00 90.56 91 GLU A N 1
ATOM 723 C CA . GLU A 1 91 ? 9.254 -6.713 -18.178 1.00 90.56 91 GLU A CA 1
ATOM 724 C C . GLU A 1 91 ? 10.691 -7.236 -18.230 1.00 90.56 91 GLU A C 1
ATOM 726 O O . GLU A 1 91 ? 11.003 -8.271 -17.643 1.00 90.56 91 GLU A O 1
ATOM 731 N N . TYR A 1 92 ? 11.577 -6.488 -18.883 1.00 92.56 92 TYR A N 1
ATOM 732 C CA . TYR A 1 92 ? 12.991 -6.808 -18.978 1.00 92.56 92 TYR A CA 1
ATOM 733 C C . TYR A 1 92 ? 13.702 -6.423 -17.688 1.00 92.56 92 TYR A C 1
ATOM 735 O O . TYR A 1 92 ? 14.471 -7.220 -17.159 1.00 92.56 92 TYR A O 1
ATOM 743 N N . TYR A 1 93 ? 13.396 -5.249 -17.131 1.00 89.75 93 TYR A N 1
ATOM 744 C CA . TYR A 1 93 ? 13.973 -4.809 -15.863 1.00 89.75 93 TYR A CA 1
ATOM 745 C C . TYR A 1 93 ? 13.703 -5.797 -14.719 1.00 89.75 93 TYR A C 1
ATOM 747 O O . TYR A 1 93 ? 14.617 -6.108 -13.971 1.00 89.75 93 TYR A O 1
ATOM 755 N N . LEU A 1 94 ? 12.504 -6.373 -14.605 1.00 89.12 94 LEU A N 1
ATOM 756 C CA . LEU A 1 94 ? 12.211 -7.361 -13.554 1.00 89.12 94 LEU A CA 1
ATOM 757 C C . LEU A 1 94 ? 12.746 -8.772 -13.831 1.00 89.12 94 LEU A C 1
ATOM 759 O O . LEU A 1 94 ? 12.643 -9.646 -12.968 1.00 89.12 94 LEU A O 1
ATOM 763 N N . SER A 1 95 ? 13.305 -9.010 -15.018 1.00 92.75 95 SER A N 1
ATOM 764 C CA . SER A 1 95 ? 13.798 -10.321 -15.431 1.00 92.75 95 SER A CA 1
ATOM 765 C C . SER A 1 95 ? 15.250 -10.263 -15.904 1.00 92.75 95 SER A C 1
ATOM 767 O O . SER A 1 95 ? 16.163 -10.362 -15.092 1.00 92.75 95 SER A O 1
ATOM 769 N N . THR A 1 96 ? 15.485 -10.111 -17.203 1.00 93.81 96 THR A N 1
ATOM 770 C CA . THR A 1 96 ? 16.785 -10.312 -17.857 1.00 93.81 96 THR A CA 1
ATOM 771 C C . THR A 1 96 ? 17.684 -9.076 -17.891 1.00 93.81 96 THR A C 1
ATOM 773 O O . THR A 1 96 ? 18.866 -9.209 -18.191 1.00 93.81 96 THR A O 1
ATOM 776 N N . GLY A 1 97 ? 17.147 -7.893 -17.599 1.00 92.25 97 GLY A N 1
ATOM 777 C CA . GLY A 1 97 ? 17.784 -6.595 -17.828 1.00 92.25 97 GLY A CA 1
ATOM 778 C C . GLY A 1 97 ? 17.319 -5.941 -19.125 1.00 92.25 97 GLY A C 1
ATOM 779 O O . GLY A 1 97 ? 16.970 -6.625 -20.088 1.00 92.25 97 GLY A O 1
ATOM 780 N N . VAL A 1 98 ? 17.277 -4.606 -19.132 1.00 91.19 98 VAL A N 1
ATOM 781 C CA . VAL A 1 98 ? 16.788 -3.800 -20.260 1.00 91.19 98 VAL A CA 1
ATOM 782 C C . VAL A 1 98 ? 17.879 -3.720 -21.331 1.00 91.19 98 VAL A C 1
ATOM 784 O O . VAL A 1 98 ? 18.941 -3.163 -21.042 1.00 91.19 98 VAL A O 1
ATOM 787 N N . PRO A 1 99 ? 17.651 -4.228 -22.554 1.00 90.44 99 PRO A N 1
ATOM 788 C CA . PRO A 1 99 ? 18.642 -4.161 -23.623 1.00 90.44 99 PRO A CA 1
ATOM 789 C C . PRO A 1 99 ? 18.809 -2.731 -24.147 1.00 90.44 99 PRO A C 1
ATOM 791 O O . PRO A 1 99 ? 17.870 -1.926 -24.135 1.00 90.44 99 PRO A O 1
ATOM 794 N N . LYS A 1 100 ? 20.005 -2.406 -24.642 1.00 88.69 100 LYS A N 1
ATOM 795 C CA . LYS A 1 100 ? 20.217 -1.202 -25.450 1.00 88.69 100 LYS A CA 1
ATOM 796 C C . LYS A 1 100 ? 19.487 -1.357 -26.792 1.00 88.69 100 LYS A C 1
ATOM 798 O O . LYS A 1 100 ? 19.418 -2.461 -27.330 1.00 88.69 100 LYS A O 1
ATOM 803 N N . PRO A 1 101 ? 18.966 -0.266 -27.378 1.00 86.81 101 PRO A N 1
ATOM 804 C CA . PRO A 1 101 ? 18.392 -0.326 -28.716 1.00 86.81 101 PRO A CA 1
ATOM 805 C C . PRO A 1 101 ? 19.403 -0.894 -29.721 1.00 86.81 101 PRO A C 1
ATOM 807 O O . PRO A 1 101 ? 20.527 -0.401 -29.804 1.00 86.81 101 PRO A O 1
ATOM 810 N N . ASN A 1 102 ? 18.988 -1.906 -30.488 1.00 87.38 102 ASN A N 1
ATOM 811 C CA . ASN A 1 102 ? 19.782 -2.544 -31.546 1.00 87.38 102 ASN A CA 1
ATOM 812 C C . ASN A 1 102 ? 21.122 -3.156 -31.081 1.00 87.38 102 ASN A C 1
ATOM 814 O O . ASN A 1 102 ? 22.072 -3.205 -31.860 1.00 87.38 102 ASN A O 1
ATOM 818 N N . SER A 1 103 ? 21.224 -3.603 -29.826 1.00 87.75 103 SER A N 1
ATOM 819 C CA . SER A 1 103 ? 22.425 -4.253 -29.291 1.00 87.75 103 SER A CA 1
ATOM 820 C C . SER A 1 103 ? 22.064 -5.334 -28.270 1.00 87.75 103 SER A C 1
ATOM 822 O O . SER A 1 103 ? 21.032 -5.252 -27.605 1.00 87.75 103 SER A O 1
ATOM 824 N N . GLU A 1 104 ? 22.928 -6.340 -28.136 1.00 80.75 104 GLU A N 1
ATOM 825 C CA . GLU A 1 104 ? 22.840 -7.363 -27.084 1.00 80.75 104 GLU A CA 1
ATOM 826 C C . GLU A 1 104 ? 23.350 -6.851 -25.723 1.00 80.75 104 GLU A C 1
ATOM 828 O O . GLU A 1 104 ? 23.195 -7.515 -24.699 1.00 80.75 104 GLU A O 1
ATOM 833 N N . GLU A 1 105 ? 23.938 -5.653 -25.681 1.00 90.50 105 GLU A N 1
ATOM 834 C CA . GLU A 1 105 ? 24.382 -5.030 -24.439 1.00 90.50 105 GLU A CA 1
ATOM 835 C C . GLU A 1 105 ? 23.206 -4.593 -23.556 1.00 90.50 105 GLU A C 1
ATOM 837 O O . GLU A 1 105 ? 22.235 -3.986 -24.012 1.00 90.50 105 GLU A O 1
ATOM 842 N N . ILE A 1 106 ? 23.340 -4.807 -22.248 1.00 89.56 106 ILE A N 1
ATOM 843 C CA . ILE A 1 106 ? 22.346 -4.400 -21.255 1.00 89.56 106 ILE A CA 1
ATOM 844 C C . ILE A 1 106 ? 22.544 -2.922 -20.878 1.00 89.56 106 ILE A C 1
ATOM 846 O O . ILE A 1 106 ? 23.615 -2.498 -20.443 1.00 89.56 106 ILE A O 1
ATOM 850 N N . ALA A 1 107 ? 21.493 -2.117 -21.050 1.00 88.56 107 ALA A N 1
ATOM 851 C CA . ALA A 1 107 ? 21.439 -0.712 -20.647 1.00 88.56 107 ALA A CA 1
ATOM 852 C C . ALA A 1 107 ? 21.207 -0.555 -19.136 1.00 88.56 107 ALA A C 1
ATOM 854 O O . ALA A 1 107 ? 21.717 0.381 -18.514 1.00 88.56 107 ALA A O 1
ATOM 855 N N . LEU A 1 108 ? 20.418 -1.462 -18.557 1.00 87.44 108 LEU A N 1
ATOM 856 C CA . LEU A 1 108 ? 20.082 -1.494 -17.139 1.00 87.44 108 LEU A CA 1
ATOM 857 C C . LEU A 1 108 ? 19.977 -2.945 -16.672 1.00 87.44 108 LEU A C 1
ATOM 859 O O . LEU A 1 108 ? 19.162 -3.696 -17.207 1.00 87.44 108 LEU A O 1
ATOM 863 N N . GLU A 1 109 ? 20.792 -3.317 -15.682 1.00 90.56 109 GLU A N 1
ATOM 864 C CA . GLU A 1 109 ? 20.772 -4.658 -15.088 1.00 90.56 109 GLU A CA 1
ATOM 865 C C . GLU A 1 109 ? 19.368 -4.993 -14.575 1.00 90.56 109 GLU A C 1
ATOM 867 O O . GLU A 1 109 ? 18.681 -4.135 -14.011 1.00 90.56 109 GLU A O 1
ATOM 872 N N . GLY A 1 110 ? 18.939 -6.232 -14.805 1.00 89.25 110 GLY A N 1
ATOM 873 C CA . GLY A 1 110 ? 17.641 -6.704 -14.347 1.00 89.25 110 GLY A CA 1
ATOM 874 C C . GLY A 1 110 ? 17.666 -7.106 -12.877 1.00 89.25 110 GLY A C 1
ATOM 875 O O . GLY A 1 110 ? 18.658 -7.636 -12.385 1.00 89.25 110 GLY A O 1
ATOM 876 N N . GLU A 1 111 ? 16.545 -6.927 -12.188 1.00 87.88 111 GLU A N 1
ATOM 877 C CA . GLU A 1 111 ? 16.363 -7.360 -10.800 1.00 87.88 111 GLU A CA 1
ATOM 878 C C . GLU A 1 111 ? 16.245 -8.886 -10.669 1.00 87.88 111 GLU A C 1
ATOM 880 O O . GLU A 1 111 ? 16.398 -9.416 -9.573 1.00 87.88 111 GLU A O 1
ATOM 885 N N . ARG A 1 112 ? 15.992 -9.602 -11.778 1.00 90.31 112 ARG A N 1
ATOM 886 C CA . ARG A 1 112 ? 15.882 -11.074 -11.837 1.00 90.31 112 ARG A CA 1
ATOM 887 C C . ARG A 1 112 ? 14.872 -11.657 -10.838 1.00 90.31 112 ARG A C 1
ATOM 889 O O . ARG A 1 112 ? 15.028 -12.786 -10.381 1.00 90.31 112 ARG A O 1
ATOM 896 N N . ILE A 1 113 ? 13.810 -10.907 -10.542 1.00 85.94 113 ILE A N 1
ATOM 897 C CA . ILE A 1 113 ? 12.704 -11.340 -9.673 1.00 85.94 113 ILE A CA 1
ATOM 898 C C . ILE A 1 113 ? 11.861 -12.403 -10.379 1.00 85.94 113 ILE A C 1
ATOM 900 O O . ILE A 1 113 ? 11.393 -13.360 -9.766 1.00 85.94 113 ILE A O 1
ATOM 904 N N . VAL A 1 114 ? 11.673 -12.243 -11.688 1.00 90.06 114 VAL A N 1
ATOM 905 C CA . VAL A 1 114 ? 10.845 -13.125 -12.507 1.00 90.06 114 VAL A CA 1
ATOM 906 C C . VAL A 1 114 ? 11.695 -13.712 -13.625 1.00 90.06 114 VAL A C 1
ATOM 908 O O . VAL A 1 114 ? 12.501 -13.024 -14.244 1.00 90.06 114 VAL A O 1
ATOM 911 N N . ARG A 1 115 ? 11.507 -15.004 -13.909 1.00 92.69 115 ARG A N 1
ATOM 912 C CA . ARG A 1 115 ? 12.376 -15.760 -14.823 1.00 92.69 115 ARG A CA 1
ATOM 913 C C . ARG A 1 115 ? 12.464 -15.178 -16.238 1.00 92.69 115 ARG A C 1
ATOM 915 O O . ARG A 1 115 ? 13.515 -15.291 -16.860 1.00 92.69 115 ARG A O 1
ATOM 922 N N . SER A 1 116 ? 11.374 -14.628 -16.775 1.00 94.19 116 SER A N 1
ATOM 923 C CA . SER A 1 116 ? 11.335 -14.140 -18.157 1.00 94.19 116 SER A CA 1
ATOM 924 C C . SER A 1 116 ? 10.453 -12.899 -18.326 1.00 94.19 116 SER A C 1
ATOM 926 O O . SER A 1 116 ? 9.473 -12.749 -17.589 1.00 94.19 116 SER A O 1
ATOM 928 N N . PRO A 1 117 ? 10.726 -12.050 -19.338 1.00 93.12 117 PRO A N 1
ATOM 929 C CA . PRO A 1 117 ? 9.887 -10.891 -19.642 1.00 93.12 117 PRO A CA 1
ATOM 930 C C . PRO A 1 117 ? 8.433 -11.275 -19.943 1.00 93.12 117 PRO A C 1
ATOM 932 O O . PRO A 1 117 ? 7.502 -10.584 -19.538 1.00 93.12 117 PRO A O 1
ATOM 935 N N . GLN A 1 118 ? 8.217 -12.414 -20.610 1.00 93.81 118 GLN A N 1
ATOM 936 C CA . GLN A 1 118 ? 6.868 -12.901 -20.896 1.00 93.81 118 GLN A CA 1
ATOM 937 C C . GLN A 1 118 ? 6.099 -13.237 -19.614 1.00 93.81 118 GLN A C 1
ATOM 939 O O . GLN A 1 118 ? 4.921 -12.912 -19.504 1.00 93.81 118 GLN A O 1
ATOM 944 N N . LEU A 1 119 ? 6.760 -13.848 -18.626 1.00 91.12 119 LEU A N 1
ATOM 945 C CA . LEU A 1 119 ? 6.118 -14.149 -17.351 1.00 91.12 119 LEU A CA 1
ATOM 946 C C . LEU A 1 119 ? 5.774 -12.864 -16.582 1.00 91.12 119 LEU A C 1
ATOM 948 O O . LEU A 1 119 ? 4.710 -12.799 -15.976 1.00 91.12 119 LEU A O 1
ATOM 952 N N . VAL A 1 120 ? 6.609 -11.820 -16.667 1.00 89.12 120 VAL A N 1
ATOM 953 C CA . VAL A 1 120 ? 6.288 -10.502 -16.087 1.00 89.12 120 VAL A CA 1
ATOM 954 C C . VAL A 1 120 ? 5.038 -9.898 -16.730 1.00 89.12 120 VAL A C 1
ATOM 956 O O . VAL A 1 120 ? 4.172 -9.402 -16.015 1.00 89.12 120 VAL A O 1
ATOM 959 N N . LYS A 1 121 ? 4.905 -9.972 -18.062 1.00 87.69 121 LYS A N 1
ATOM 960 C CA . LYS A 1 121 ? 3.699 -9.497 -18.766 1.00 87.69 121 LYS A CA 1
ATOM 961 C C . LYS A 1 121 ? 2.444 -10.209 -18.274 1.00 87.69 121 LYS A C 1
ATOM 963 O O . LYS A 1 121 ? 1.495 -9.545 -17.878 1.00 87.69 121 LYS A O 1
ATOM 968 N N . ASN A 1 122 ? 2.497 -11.537 -18.188 1.00 87.38 122 ASN A N 1
ATOM 969 C CA . ASN A 1 122 ? 1.372 -12.332 -17.699 1.00 87.38 122 ASN A CA 1
ATOM 970 C C . ASN A 1 122 ? 0.980 -11.956 -16.256 1.00 87.38 122 ASN A C 1
ATOM 972 O O . ASN A 1 122 ? -0.203 -11.909 -15.939 1.00 87.38 122 ASN A O 1
ATOM 976 N N . LEU A 1 123 ? 1.952 -11.671 -15.378 1.00 82.06 123 LEU A N 1
ATOM 977 C CA . LEU A 1 123 ? 1.672 -11.210 -14.010 1.00 82.06 123 LEU A CA 1
ATOM 978 C C . LEU A 1 123 ? 0.961 -9.849 -14.000 1.00 82.06 123 LEU A C 1
ATOM 980 O O . LEU A 1 123 ? 0.051 -9.631 -13.203 1.00 82.06 123 LEU A O 1
ATOM 984 N N . TYR A 1 124 ? 1.331 -8.942 -14.903 1.00 76.56 124 TYR A N 1
ATOM 985 C CA . TYR A 1 124 ? 0.696 -7.628 -15.005 1.00 76.56 124 TYR A CA 1
ATOM 986 C C . TYR A 1 124 ? -0.680 -7.632 -15.652 1.00 76.56 124 TYR A C 1
ATOM 988 O O . TYR A 1 124 ? -1.482 -6.769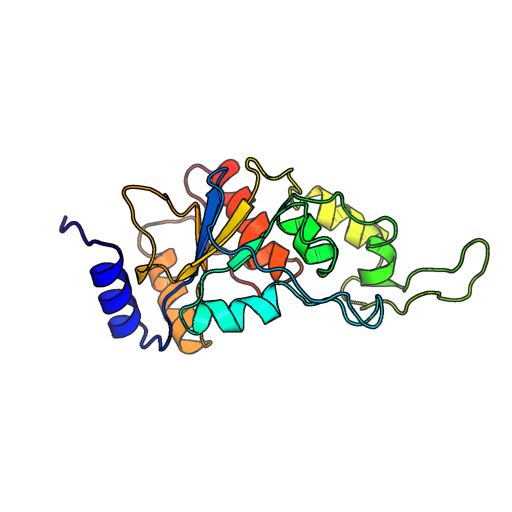 -15.313 1.00 76.56 124 TYR A O 1
ATOM 996 N N . ASP A 1 125 ? -1.000 -8.613 -16.488 1.00 76.69 125 ASP A N 1
ATOM 997 C CA . ASP A 1 125 ? -2.377 -8.796 -16.957 1.00 76.69 125 ASP A CA 1
ATOM 998 C C . ASP A 1 125 ? -3.320 -9.202 -15.804 1.00 76.69 125 ASP A C 1
ATOM 1000 O O . ASP A 1 125 ? -4.523 -8.941 -15.850 1.00 76.69 125 ASP A O 1
ATOM 1004 N N . ILE A 1 126 ? -2.778 -9.801 -14.735 1.00 74.75 126 ILE A N 1
ATOM 1005 C CA . ILE A 1 126 ? -3.533 -10.213 -13.541 1.00 74.75 126 ILE A CA 1
ATOM 1006 C C . ILE A 1 126 ? -3.681 -9.051 -12.542 1.00 74.75 126 ILE A C 1
ATOM 1008 O O . ILE A 1 126 ? -4.746 -8.888 -11.931 1.00 74.75 126 ILE A O 1
ATOM 1012 N N . ILE A 1 127 ? -2.632 -8.236 -12.375 1.00 70.62 127 ILE A N 1
ATOM 1013 C CA . ILE A 1 127 ? -2.613 -7.081 -11.464 1.00 70.62 127 ILE A CA 1
ATOM 1014 C C . ILE A 1 127 ? -3.315 -5.891 -12.141 1.00 70.62 127 ILE A C 1
ATOM 1016 O O . ILE A 1 127 ? -2.800 -5.351 -13.118 1.00 70.62 127 ILE A O 1
ATOM 1020 N N . PRO A 1 128 ? -4.466 -5.407 -11.643 1.00 70.19 128 PRO A N 1
ATOM 1021 C CA . PRO A 1 128 ? -5.202 -4.357 -12.332 1.00 70.19 128 PRO A CA 1
ATOM 1022 C C . PRO A 1 128 ? -4.576 -2.988 -12.057 1.00 70.19 128 PRO A C 1
ATOM 1024 O O . PRO A 1 128 ? -4.926 -2.290 -11.106 1.00 70.19 128 PRO A O 1
ATOM 1027 N N . PHE A 1 129 ? -3.664 -2.567 -12.928 1.00 71.94 129 PHE A N 1
ATOM 1028 C CA . PHE A 1 129 ? -3.189 -1.188 -12.945 1.00 71.94 129 PHE A CA 1
ATOM 1029 C C . PHE A 1 129 ? -4.309 -0.265 -13.404 1.00 71.94 129 PHE A C 1
ATOM 1031 O O . PHE A 1 129 ? -4.694 -0.252 -14.575 1.00 71.94 129 PHE A O 1
ATOM 1038 N N . LYS A 1 130 ? -4.820 0.533 -12.472 1.00 79.12 130 LYS A N 1
ATOM 1039 C CA . LYS A 1 130 ? -5.875 1.506 -12.735 1.00 79.12 130 LYS A CA 1
ATOM 1040 C C . LYS A 1 130 ? -5.361 2.921 -12.566 1.00 79.12 130 LYS A C 1
ATOM 1042 O O . LYS A 1 130 ? -4.449 3.191 -11.790 1.00 79.12 130 LYS A O 1
ATOM 1047 N N . LYS A 1 131 ? -5.969 3.835 -13.319 1.00 83.44 131 LYS A N 1
ATOM 1048 C CA . LYS A 1 131 ? -5.738 5.266 -13.150 1.00 83.44 131 LYS A CA 1
ATOM 1049 C C . LYS A 1 131 ? -6.273 5.694 -11.782 1.00 83.44 131 LYS A C 1
ATOM 1051 O O . LYS A 1 131 ? -7.350 5.260 -11.382 1.00 83.44 131 LYS A O 1
ATOM 1056 N N . ASN A 1 132 ? -5.545 6.573 -11.105 1.00 84.94 132 ASN A N 1
ATOM 1057 C CA . ASN A 1 132 ? -5.997 7.178 -9.856 1.00 84.94 132 ASN A CA 1
ATOM 1058 C C . ASN A 1 132 ? -7.343 7.922 -10.055 1.00 84.94 132 ASN A C 1
ATOM 1060 O O . ASN A 1 132 ? -7.501 8.609 -11.072 1.00 84.94 132 ASN A O 1
ATOM 1064 N N . PRO A 1 133 ? -8.291 7.836 -9.101 1.00 89.38 133 PRO A N 1
ATOM 1065 C CA . PRO A 1 133 ? -9.596 8.489 -9.220 1.00 89.38 133 PRO A CA 1
ATOM 1066 C C . PRO A 1 133 ? -9.578 9.985 -8.866 1.00 89.38 133 PRO A C 1
ATOM 1068 O O . PRO A 1 133 ? -10.491 10.693 -9.271 1.00 89.38 133 PRO A O 1
ATOM 1071 N N . ALA A 1 134 ? -8.554 10.474 -8.153 1.00 92.38 134 ALA A N 1
ATOM 1072 C CA . ALA A 1 134 ? -8.481 11.857 -7.660 1.00 92.38 134 ALA A CA 1
ATOM 1073 C C . ALA A 1 134 ? -7.061 12.437 -7.740 1.00 92.38 134 ALA A C 1
ATOM 1075 O O . ALA A 1 134 ? -6.099 11.690 -7.920 1.00 92.38 134 ALA A O 1
ATOM 1076 N N . MET A 1 135 ? -6.894 13.750 -7.585 1.00 91.38 135 MET A N 1
ATOM 1077 C CA . MET A 1 135 ? -5.606 14.443 -7.769 1.00 91.38 135 MET A CA 1
ATOM 1078 C C . MET A 1 135 ? -4.464 13.942 -6.874 1.00 91.38 135 MET A C 1
ATOM 1080 O O . MET A 1 135 ? -3.306 13.966 -7.309 1.00 91.38 135 MET A O 1
ATOM 1084 N N . TYR A 1 136 ? -4.778 13.477 -5.664 1.00 93.12 136 TYR A N 1
ATOM 1085 C CA . TYR A 1 136 ? -3.797 13.052 -4.671 1.00 93.12 136 TYR A CA 1
ATOM 1086 C C . TYR A 1 136 ? -4.070 11.647 -4.145 1.00 93.12 136 TYR A C 1
ATOM 1088 O O . TYR A 1 136 ? -5.214 11.264 -3.924 1.00 93.12 136 TYR A O 1
ATOM 1096 N N . ALA A 1 137 ? -2.991 10.913 -3.890 1.00 94.62 137 ALA A N 1
ATOM 1097 C CA . ALA A 1 137 ? -2.945 9.702 -3.091 1.00 94.62 137 ALA A CA 1
ATOM 1098 C C . ALA A 1 137 ? -2.299 10.059 -1.749 1.00 94.62 137 ALA A C 1
ATOM 1100 O O . ALA A 1 137 ? -1.207 10.644 -1.721 1.00 94.62 137 ALA A O 1
ATOM 1101 N N . VAL A 1 138 ? -2.977 9.740 -0.653 1.00 95.19 138 VAL A N 1
ATOM 1102 C CA . VAL A 1 138 ? -2.604 10.185 0.690 1.00 95.19 138 VAL A CA 1
ATOM 1103 C C . VAL A 1 138 ? -2.268 8.985 1.550 1.00 95.19 138 VAL A C 1
ATOM 1105 O O . VAL A 1 138 ? -3.033 8.029 1.604 1.00 95.19 138 VAL A O 1
ATOM 1108 N N . PHE A 1 139 ? -1.134 9.066 2.239 1.00 96.56 139 PHE A N 1
ATOM 1109 C CA . PHE A 1 139 ? -0.773 8.161 3.322 1.00 96.56 139 PHE A CA 1
ATOM 1110 C C . PHE A 1 139 ? -0.723 8.962 4.617 1.00 96.56 139 PHE A C 1
ATOM 1112 O O . PHE A 1 139 ? 0.006 9.953 4.713 1.00 96.56 139 PHE A O 1
ATOM 1119 N N . MET A 1 140 ? -1.497 8.538 5.606 1.00 95.38 140 MET A N 1
ATOM 1120 C CA . MET A 1 140 ? -1.662 9.252 6.869 1.00 95.38 140 MET A CA 1
ATOM 1121 C C . MET A 1 140 ? -1.714 8.245 8.022 1.00 95.38 140 MET A C 1
ATOM 1123 O O . MET A 1 140 ? -2.323 7.192 7.850 1.00 95.38 140 MET A O 1
ATOM 1127 N N . PRO A 1 141 ? -1.113 8.520 9.191 1.00 96.88 141 PRO A N 1
ATOM 1128 C CA . PRO A 1 141 ? -1.393 7.748 10.400 1.00 96.88 141 PRO A CA 1
ATOM 1129 C C . PRO A 1 141 ? -2.903 7.702 10.651 1.00 96.88 141 PRO A C 1
ATOM 1131 O O . PRO A 1 141 ? -3.567 8.735 10.577 1.00 96.88 141 PRO A O 1
ATOM 1134 N N . LEU A 1 142 ? -3.463 6.522 10.909 1.00 97.44 142 LEU A N 1
ATOM 1135 C CA . LEU A 1 142 ? -4.915 6.334 11.004 1.00 97.44 142 LEU A CA 1
ATOM 1136 C C . LEU A 1 142 ? -5.552 7.202 12.104 1.00 97.44 142 LEU A C 1
ATOM 1138 O O . LEU A 1 142 ? -6.653 7.712 11.933 1.00 97.44 142 LEU A O 1
ATOM 1142 N N . ASP A 1 143 ? -4.833 7.423 13.198 1.00 95.75 143 ASP A N 1
ATOM 1143 C CA . ASP A 1 143 ? -5.203 8.288 14.322 1.00 95.75 143 ASP A CA 1
ATOM 1144 C C . ASP A 1 143 ? -5.226 9.789 13.984 1.00 95.75 143 ASP A C 1
ATOM 1146 O O . ASP A 1 143 ? -5.840 10.557 14.719 1.00 95.75 143 ASP A O 1
ATOM 1150 N N . LEU A 1 144 ? -4.622 10.213 12.868 1.00 94.50 144 LEU A N 1
ATOM 1151 C CA . LEU A 1 144 ? -4.697 11.594 12.369 1.00 94.50 144 LEU A CA 1
ATOM 1152 C C . LEU A 1 144 ? -5.809 11.804 11.330 1.00 94.50 144 LEU A C 1
ATOM 1154 O O . LEU A 1 144 ? -6.050 12.937 10.907 1.00 94.50 144 LEU A O 1
ATOM 1158 N N . VAL A 1 145 ? -6.490 10.739 10.899 1.00 93.56 145 VAL A N 1
ATOM 1159 C CA . VAL A 1 145 ? -7.562 10.837 9.903 1.00 93.56 145 VAL A CA 1
ATOM 1160 C C . VAL A 1 145 ? -8.803 11.445 10.543 1.00 93.56 145 VAL A C 1
ATOM 1162 O O . VAL A 1 145 ? -9.410 10.827 11.419 1.00 93.56 145 VAL A O 1
ATOM 1165 N N . ASN A 1 146 ? -9.225 12.613 10.048 1.00 91.00 146 ASN A N 1
ATOM 1166 C CA . ASN A 1 146 ? -10.540 13.164 10.361 1.00 91.00 146 ASN A CA 1
ATOM 1167 C C . ASN A 1 146 ? -11.625 12.395 9.572 1.00 91.00 146 ASN A C 1
ATOM 1169 O O . ASN A 1 146 ? -11.688 12.552 8.347 1.00 91.00 146 ASN A O 1
ATOM 1173 N N . PRO A 1 147 ? -12.484 11.600 10.242 1.00 89.38 147 PRO A N 1
ATOM 1174 C CA . PRO A 1 147 ? -13.499 10.784 9.577 1.00 89.38 147 PRO A CA 1
ATOM 1175 C C . PRO A 1 147 ? -14.628 11.603 8.933 1.00 89.38 147 PRO A C 1
ATOM 1177 O O . PRO A 1 147 ? -15.351 11.071 8.097 1.00 89.38 147 PRO A O 1
ATOM 1180 N N . GLU A 1 148 ? -14.779 12.884 9.284 1.00 89.06 1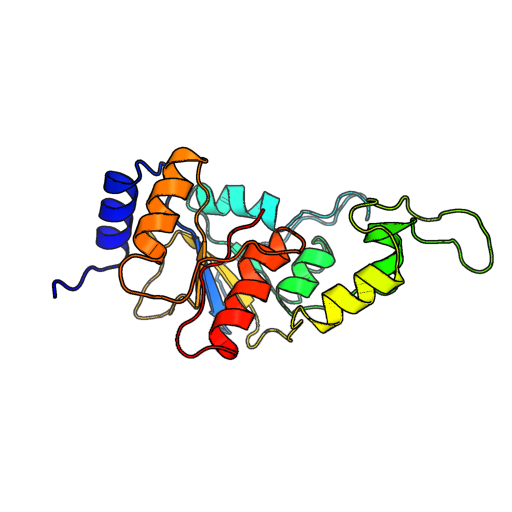48 GLU A N 1
ATOM 1181 C CA . GLU A 1 148 ? -15.750 13.788 8.649 1.00 89.06 148 GLU A CA 1
ATOM 1182 C C . GLU A 1 148 ? -15.275 14.279 7.273 1.00 89.06 148 GLU A C 1
ATOM 1184 O O . GLU A 1 148 ? -16.080 14.721 6.459 1.00 89.06 148 GLU A O 1
ATOM 1189 N N . ILE A 1 149 ? -13.964 14.206 7.010 1.00 88.12 149 ILE A N 1
ATOM 1190 C CA . ILE A 1 149 ? -13.342 14.716 5.779 1.00 88.12 149 ILE A CA 1
ATOM 1191 C C . ILE A 1 149 ? -12.880 13.567 4.880 1.00 88.12 149 ILE A C 1
ATOM 1193 O O . ILE A 1 149 ? -12.997 13.650 3.657 1.00 88.12 149 ILE A O 1
ATOM 1197 N N . TYR A 1 150 ? -12.327 12.505 5.469 1.00 90.62 150 TYR A N 1
ATOM 1198 C CA . TYR A 1 150 ? -11.682 11.428 4.729 1.00 90.62 150 TYR A CA 1
ATOM 1199 C C . TYR A 1 150 ? -12.182 10.058 5.173 1.00 90.62 150 TYR A C 1
ATOM 1201 O O . TYR A 1 150 ? -12.254 9.750 6.361 1.00 90.62 150 TYR A O 1
ATOM 1209 N N . THR A 1 151 ? -12.430 9.194 4.192 1.00 90.75 151 THR A N 1
ATOM 1210 C CA . THR A 1 151 ? -12.710 7.775 4.407 1.00 90.75 151 THR A CA 1
ATOM 1211 C C . THR A 1 151 ? -11.522 6.960 3.897 1.00 90.75 151 THR A C 1
ATOM 1213 O O . THR A 1 151 ? -11.270 6.959 2.689 1.00 90.75 151 THR A O 1
ATOM 1216 N N . PRO A 1 152 ? -10.762 6.285 4.781 1.00 94.62 152 PRO A N 1
ATOM 1217 C CA . PRO A 1 152 ? -9.701 5.382 4.358 1.00 94.62 152 PRO A CA 1
ATOM 1218 C C . PRO A 1 152 ? -10.243 4.296 3.426 1.00 94.62 152 PRO A C 1
ATOM 1220 O O . PRO A 1 152 ? -11.221 3.629 3.751 1.00 94.62 152 PRO A O 1
ATOM 1223 N N . LEU A 1 153 ? -9.583 4.102 2.285 1.00 96.00 153 LEU A N 1
ATOM 1224 C CA . LEU A 1 153 ? -9.836 2.967 1.397 1.00 96.00 153 LEU A CA 1
ATOM 1225 C C . LEU A 1 153 ? -9.085 1.728 1.878 1.00 96.00 153 LEU A C 1
ATOM 1227 O O . LEU A 1 153 ? -9.604 0.623 1.791 1.00 96.00 153 LEU A O 1
ATOM 1231 N N . LEU A 1 154 ? -7.867 1.921 2.394 1.00 97.06 154 LEU A N 1
ATOM 1232 C CA . LEU A 1 154 ? -7.030 0.852 2.931 1.00 97.06 154 LEU A CA 1
ATOM 1233 C C . LEU A 1 154 ? -6.456 1.246 4.292 1.00 97.06 154 LEU A C 1
ATOM 1235 O O . LEU A 1 154 ? -6.214 2.426 4.564 1.00 97.06 154 LEU A O 1
ATOM 1239 N N . VAL A 1 155 ? -6.150 0.231 5.102 1.00 97.38 155 VAL A N 1
ATOM 1240 C CA . VAL A 1 155 ? -5.342 0.353 6.319 1.00 97.38 155 VAL A CA 1
ATOM 1241 C C . VAL A 1 155 ? -4.136 -0.574 6.189 1.00 97.38 155 VAL A C 1
ATOM 1243 O O . VAL A 1 155 ? -4.281 -1.787 6.057 1.00 97.38 155 VAL A O 1
ATOM 1246 N N . ILE A 1 156 ? -2.940 0.005 6.207 1.00 98.00 156 ILE A N 1
ATOM 1247 C CA . ILE A 1 156 ? -1.668 -0.669 5.957 1.00 98.00 156 ILE A CA 1
ATOM 1248 C C . ILE A 1 156 ? -0.933 -0.846 7.285 1.00 98.00 156 ILE A C 1
ATOM 1250 O O . ILE A 1 156 ? -0.685 0.114 8.020 1.00 98.00 156 ILE A O 1
ATOM 1254 N N . PHE A 1 157 ? -0.546 -2.085 7.573 1.00 97.69 157 PHE A N 1
ATOM 1255 C CA . PHE A 1 157 ? 0.137 -2.469 8.802 1.00 97.69 157 PHE A CA 1
ATOM 1256 C C . PHE A 1 157 ? 1.612 -2.769 8.533 1.00 97.69 157 PHE A C 1
ATOM 1258 O O . PHE A 1 157 ? 1.937 -3.672 7.769 1.00 97.69 157 PHE A O 1
ATOM 1265 N N . PHE A 1 158 ? 2.510 -2.047 9.209 1.00 96.31 158 PHE A N 1
ATOM 1266 C CA . PHE A 1 158 ? 3.932 -2.389 9.274 1.00 96.31 158 PHE A CA 1
ATOM 1267 C C . PHE A 1 158 ? 4.188 -3.172 10.557 1.00 96.31 158 PHE A C 1
ATOM 1269 O O . PHE A 1 158 ? 4.092 -2.624 11.657 1.00 96.31 158 PHE A O 1
ATOM 1276 N N . VAL A 1 159 ? 4.475 -4.464 10.416 1.00 96.56 159 VAL A N 1
ATOM 1277 C CA . VAL A 1 159 ? 4.476 -5.407 11.538 1.00 96.56 159 VAL A CA 1
ATOM 1278 C C . VAL A 1 159 ? 5.629 -6.394 11.475 1.00 96.56 159 VAL A C 1
ATOM 1280 O O . VAL A 1 159 ? 6.195 -6.664 10.419 1.00 96.56 159 VAL A O 1
ATOM 1283 N N . LYS A 1 160 ? 5.974 -6.943 12.637 1.00 96.44 160 LYS A N 1
ATOM 1284 C CA . LYS A 1 160 ? 6.851 -8.110 12.759 1.00 96.44 160 LYS A CA 1
ATOM 1285 C C . LYS A 1 160 ? 6.070 -9.404 12.508 1.00 96.44 160 LYS A C 1
ATOM 1287 O O . LYS A 1 160 ? 4.843 -9.408 12.539 1.00 96.44 160 LYS A O 1
ATOM 1292 N N . MET A 1 161 ? 6.780 -10.513 12.307 1.00 95.06 161 MET A N 1
ATOM 1293 C CA . MET A 1 161 ? 6.170 -11.812 11.981 1.00 95.06 161 MET A CA 1
ATOM 1294 C C . MET A 1 161 ? 5.191 -12.334 13.047 1.00 95.06 161 MET A C 1
ATOM 1296 O O . MET A 1 161 ? 4.160 -12.906 12.705 1.00 95.06 161 MET A O 1
ATOM 1300 N N . ASP A 1 162 ? 5.476 -12.116 14.330 1.00 96.06 162 ASP A N 1
ATOM 1301 C CA . ASP A 1 162 ? 4.599 -12.484 15.450 1.00 96.06 162 ASP A CA 1
ATOM 1302 C C . ASP A 1 162 ? 3.300 -11.665 15.454 1.00 96.06 162 ASP A C 1
ATOM 1304 O O . ASP A 1 162 ? 2.204 -12.201 15.615 1.00 96.06 162 ASP A O 1
ATOM 1308 N N . GLN A 1 163 ? 3.414 -10.364 15.197 1.00 97.56 163 GLN A N 1
ATOM 1309 C CA . GLN A 1 163 ? 2.275 -9.456 15.068 1.00 97.56 163 GLN A CA 1
ATOM 1310 C C . GLN A 1 163 ? 1.437 -9.787 13.827 1.00 97.56 163 GLN A C 1
ATOM 1312 O O . GLN A 1 163 ? 0.207 -9.782 13.892 1.00 97.56 163 GLN A O 1
ATOM 1317 N N . LEU A 1 164 ? 2.098 -10.126 12.715 1.00 96.94 164 LEU A N 1
ATOM 1318 C CA . LEU A 1 164 ? 1.459 -10.570 11.480 1.00 96.94 164 LEU A CA 1
ATOM 1319 C C . LEU A 1 164 ? 0.619 -11.831 11.711 1.00 96.94 164 LEU A C 1
ATOM 1321 O O . LEU A 1 164 ? -0.524 -11.870 11.270 1.00 96.94 164 LEU A O 1
ATOM 1325 N N . ALA A 1 165 ? 1.131 -12.827 12.441 1.00 95.75 165 ALA A N 1
ATOM 1326 C CA . ALA A 1 165 ? 0.372 -14.039 12.757 1.00 95.75 165 ALA A CA 1
ATOM 1327 C C . ALA A 1 165 ? -0.947 -13.724 13.489 1.00 95.75 165 ALA A C 1
ATOM 1329 O O . ALA A 1 165 ? -2.000 -14.263 13.141 1.00 95.75 165 ALA A O 1
ATOM 1330 N N . GLY A 1 166 ? -0.911 -12.796 14.451 1.00 96.19 166 GLY A N 1
ATOM 1331 C CA . GLY A 1 166 ? -2.113 -12.321 15.139 1.00 96.19 166 GLY A CA 1
ATOM 1332 C C . GLY A 1 166 ? -3.079 -11.574 14.214 1.00 96.19 166 GLY A C 1
ATOM 1333 O O . GLY A 1 166 ? -4.285 -11.817 14.261 1.00 96.19 166 GLY A O 1
ATOM 1334 N N . LEU A 1 167 ? -2.564 -10.690 13.354 1.00 96.00 167 LEU A N 1
ATOM 1335 C CA . LEU A 1 167 ? -3.385 -9.956 12.388 1.00 96.00 167 LEU A CA 1
ATOM 1336 C C . LEU A 1 167 ? -4.038 -10.883 11.365 1.00 96.00 167 LEU A C 1
ATOM 1338 O O . LEU A 1 167 ? -5.198 -10.668 11.037 1.00 96.00 167 LEU A O 1
ATOM 1342 N N . ILE A 1 168 ? -3.348 -11.933 10.911 1.00 95.44 168 ILE A N 1
ATOM 1343 C CA . ILE A 1 168 ? -3.932 -12.961 10.041 1.00 95.44 168 ILE A CA 1
ATOM 1344 C C . ILE A 1 168 ? -5.099 -13.639 10.760 1.00 95.44 168 ILE A C 1
ATOM 1346 O O . ILE A 1 168 ? -6.176 -13.764 10.185 1.00 95.44 168 ILE A O 1
ATOM 1350 N N . GLN A 1 169 ? -4.942 -14.033 12.024 1.00 94.88 169 GLN A N 1
ATOM 1351 C CA . GLN A 1 169 ? -6.046 -14.651 12.759 1.00 94.88 169 GLN A CA 1
ATOM 1352 C C . GLN A 1 169 ? -7.253 -13.711 12.896 1.00 94.88 169 GLN A C 1
ATOM 1354 O O . GLN A 1 169 ? -8.385 -14.163 12.731 1.00 94.88 169 GLN A O 1
ATOM 1359 N N . LEU A 1 170 ? -7.024 -12.420 13.162 1.00 94.06 170 LEU A N 1
ATOM 1360 C CA . LEU A 1 170 ? -8.089 -11.415 13.238 1.00 94.06 170 LEU A CA 1
ATOM 1361 C C . LEU A 1 170 ? -8.769 -11.200 11.879 1.00 94.06 170 LEU A C 1
ATOM 1363 O O . LEU A 1 170 ? -9.990 -11.218 11.796 1.00 94.06 170 LEU A O 1
ATOM 1367 N N . ALA A 1 171 ? -7.976 -11.039 10.822 1.00 93.31 171 ALA A N 1
ATOM 1368 C CA . ALA A 1 171 ? -8.424 -10.823 9.448 1.00 93.31 171 ALA A CA 1
ATOM 1369 C C . ALA A 1 171 ? -9.304 -11.953 8.892 1.00 93.31 171 ALA A C 1
ATOM 1371 O O . ALA A 1 171 ? -10.069 -11.728 7.963 1.00 93.31 171 ALA A O 1
ATOM 1372 N N . ASN A 1 172 ? -9.163 -13.166 9.430 1.00 93.31 172 ASN A N 1
ATOM 1373 C CA . ASN A 1 172 ? -9.900 -14.353 8.997 1.00 93.31 172 ASN A CA 1
ATOM 1374 C C . ASN A 1 172 ? -10.881 -14.850 10.072 1.00 93.31 172 ASN A C 1
ATOM 1376 O O . ASN A 1 172 ? -11.344 -15.985 9.991 1.00 93.31 172 ASN A O 1
ATOM 1380 N N . PHE A 1 173 ? -11.142 -14.059 11.118 1.00 94.06 173 PHE A N 1
ATOM 1381 C CA . PHE A 1 173 ? -11.911 -14.513 12.279 1.00 94.06 173 PHE A CA 1
ATOM 1382 C C . PHE A 1 173 ? -13.374 -14.831 11.937 1.00 94.06 173 PHE A C 1
ATOM 1384 O O . PHE A 1 173 ? -13.931 -15.786 12.473 1.00 94.06 173 PHE A O 1
ATOM 1391 N N . ASP A 1 174 ? -13.981 -14.057 11.041 1.00 91.38 174 ASP A N 1
ATOM 1392 C CA . ASP A 1 174 ? -15.403 -14.114 10.688 1.00 91.38 174 ASP A CA 1
ATOM 1393 C C . ASP A 1 174 ? -15.650 -14.351 9.188 1.00 91.38 174 ASP A C 1
ATOM 1395 O O . ASP A 1 174 ? -16.761 -14.158 8.698 1.00 91.38 174 ASP A O 1
ATOM 1399 N N . THR A 1 175 ? -14.632 -14.805 8.449 1.00 88.12 175 THR A N 1
ATOM 1400 C CA . THR A 1 175 ? -14.718 -15.028 7.001 1.00 88.12 175 THR A CA 1
ATOM 1401 C C . THR A 1 175 ? -14.052 -16.330 6.562 1.00 88.12 175 THR A C 1
ATOM 1403 O O . THR A 1 175 ? -13.061 -16.786 7.132 1.00 88.12 175 THR A O 1
ATOM 1406 N N . SER A 1 176 ? -14.594 -16.936 5.504 1.00 86.56 176 SER A N 1
ATOM 1407 C CA . SER A 1 176 ? -13.980 -18.063 4.794 1.00 86.56 176 SER A CA 1
ATOM 1408 C C . SER A 1 176 ? -13.021 -17.610 3.684 1.00 86.56 176 SER A C 1
ATOM 1410 O O . SER A 1 176 ? -12.230 -18.419 3.192 1.00 86.56 176 SER A O 1
ATOM 1412 N N . ASN A 1 177 ? -13.033 -16.320 3.325 1.00 87.19 177 ASN A N 1
ATOM 1413 C CA . ASN A 1 177 ? -12.132 -15.740 2.334 1.00 87.19 177 ASN A CA 1
ATOM 1414 C C . ASN A 1 177 ? -10.753 -15.505 2.949 1.00 87.19 177 ASN A C 1
ATOM 1416 O O . ASN A 1 177 ? -10.553 -14.607 3.761 1.00 87.19 177 ASN A O 1
ATOM 1420 N N . ARG A 1 178 ? -9.790 -16.336 2.547 1.00 91.12 178 ARG A N 1
ATOM 1421 C CA . ARG A 1 178 ? -8.469 -16.374 3.177 1.00 91.12 178 ARG A CA 1
ATOM 1422 C C . ARG A 1 178 ? -7.595 -15.194 2.762 1.00 91.12 178 ARG A C 1
ATOM 1424 O O . ARG A 1 178 ? -7.528 -14.872 1.579 1.00 91.12 178 ARG A O 1
ATOM 1431 N N . THR A 1 179 ? -6.868 -14.621 3.721 1.00 94.75 179 THR A N 1
ATOM 1432 C CA . THR A 1 179 ? -5.757 -13.687 3.458 1.00 94.75 179 THR A CA 1
ATOM 1433 C C . THR A 1 179 ? -4.809 -14.247 2.397 1.00 94.75 179 THR A C 1
ATOM 1435 O O . THR A 1 179 ? -4.464 -15.431 2.431 1.00 94.75 179 THR A O 1
ATOM 1438 N N . ILE A 1 180 ? -4.373 -13.391 1.472 1.00 94.50 180 ILE A N 1
ATOM 1439 C CA . ILE A 1 180 ? -3.520 -13.769 0.341 1.00 94.50 180 ILE A CA 1
ATOM 1440 C C . ILE A 1 180 ? -2.114 -13.187 0.462 1.00 94.50 180 ILE A C 1
ATOM 1442 O O . ILE A 1 180 ? -1.904 -12.153 1.095 1.00 94.50 180 ILE A O 1
ATOM 1446 N N . LEU A 1 181 ? -1.152 -13.856 -0.173 1.00 93.81 181 LEU A N 1
ATOM 1447 C CA . LEU A 1 181 ? 0.181 -13.312 -0.405 1.00 93.81 181 LEU A CA 1
ATOM 1448 C C . LEU A 1 181 ? 0.170 -12.568 -1.738 1.00 93.81 181 LEU A C 1
ATOM 1450 O O . LEU A 1 181 ? -0.131 -13.166 -2.772 1.00 93.81 181 LEU A O 1
ATOM 1454 N N . GLY A 1 182 ? 0.488 -11.280 -1.698 1.00 89.69 182 GLY A N 1
ATOM 1455 C CA . GLY A 1 182 ? 0.616 -10.465 -2.891 1.00 89.69 182 GLY A CA 1
ATOM 1456 C C . GLY A 1 182 ? 1.887 -10.788 -3.666 1.00 89.69 182 GLY A C 1
ATOM 1457 O O . GLY A 1 182 ? 2.911 -11.159 -3.087 1.00 89.69 182 GLY A O 1
ATOM 1458 N N . ILE A 1 183 ? 1.823 -10.651 -4.988 1.00 81.62 183 ILE A N 1
ATOM 1459 C CA . ILE A 1 183 ? 2.921 -10.998 -5.901 1.00 81.62 183 ILE A CA 1
ATOM 1460 C C . ILE A 1 183 ? 3.195 -9.793 -6.796 1.00 81.62 183 ILE A C 1
ATOM 1462 O O . ILE A 1 183 ? 2.888 -9.775 -7.986 1.00 81.62 183 ILE A O 1
ATOM 1466 N N . SER A 1 184 ? 3.787 -8.763 -6.199 1.00 85.06 184 SER A N 1
ATOM 1467 C CA . SER A 1 184 ? 4.141 -7.523 -6.881 1.00 85.06 184 SER A CA 1
ATOM 1468 C C . SER A 1 184 ? 5.253 -6.789 -6.133 1.00 85.06 184 SER A C 1
ATOM 1470 O O . SER A 1 184 ? 5.794 -7.263 -5.135 1.00 85.06 184 SER A O 1
ATOM 1472 N N . SER A 1 185 ? 5.607 -5.604 -6.620 1.00 87.88 185 SER A N 1
ATOM 1473 C CA . SER A 1 185 ? 6.445 -4.670 -5.868 1.00 87.88 185 SER A CA 1
ATOM 1474 C C . SER A 1 185 ? 5.764 -4.249 -4.561 1.00 87.88 185 SER A C 1
ATOM 1476 O O . SER A 1 185 ? 4.537 -4.264 -4.473 1.00 87.88 185 SER A O 1
ATOM 1478 N N . GLY A 1 186 ? 6.533 -3.750 -3.589 1.00 92.06 186 GLY A N 1
ATOM 1479 C CA . GLY A 1 186 ? 5.973 -3.287 -2.314 1.00 92.06 186 GLY A CA 1
ATOM 1480 C C . GLY A 1 186 ? 4.844 -2.255 -2.458 1.00 92.06 186 GLY A C 1
ATOM 1481 O O . GLY A 1 186 ? 3.850 -2.321 -1.750 1.00 92.06 186 GLY A O 1
ATOM 1482 N N . CYS A 1 187 ? 4.933 -1.316 -3.408 1.00 92.75 187 CYS A N 1
ATOM 1483 C CA . CYS A 1 187 ? 3.834 -0.372 -3.662 1.00 92.75 187 CYS A CA 1
ATOM 1484 C C . CYS A 1 187 ? 2.612 -1.022 -4.328 1.00 92.75 187 CYS A C 1
ATOM 1486 O O . CYS A 1 187 ? 1.500 -0.528 -4.160 1.00 92.75 187 CYS A O 1
ATOM 1488 N N . GLY A 1 188 ? 2.806 -2.120 -5.060 1.00 92.25 188 GLY A N 1
ATOM 1489 C CA . GLY A 1 188 ? 1.714 -2.904 -5.627 1.00 92.25 188 GLY A CA 1
ATOM 1490 C C . GLY A 1 188 ? 0.973 -3.703 -4.562 1.00 92.25 188 GLY A C 1
ATOM 1491 O O . GLY A 1 188 ? -0.252 -3.650 -4.518 1.00 92.25 188 GLY A O 1
ATOM 1492 N N . THR A 1 189 ? 1.701 -4.357 -3.655 1.00 93.81 189 THR A N 1
ATOM 1493 C CA . THR A 1 189 ? 1.106 -5.191 -2.600 1.00 93.81 189 THR A CA 1
ATOM 1494 C C . THR A 1 189 ? 0.420 -4.387 -1.496 1.00 93.81 189 THR A C 1
ATOM 1496 O O . THR A 1 189 ? -0.550 -4.873 -0.926 1.00 93.81 189 THR A O 1
ATOM 1499 N N . ILE A 1 190 ? 0.861 -3.155 -1.203 1.00 95.69 190 ILE A N 1
ATOM 1500 C CA . ILE A 1 190 ? 0.209 -2.315 -0.176 1.00 95.69 190 ILE A CA 1
ATOM 1501 C C . ILE A 1 190 ? -0.884 -1.385 -0.726 1.00 95.69 190 ILE A C 1
ATOM 1503 O O . ILE A 1 190 ? -1.611 -0.798 0.071 1.00 95.69 190 ILE A O 1
ATOM 1507 N N . VAL A 1 191 ? -0.993 -1.208 -2.053 1.00 95.44 191 VAL A N 1
ATOM 1508 C CA . VAL A 1 191 ? -2.006 -0.324 -2.668 1.00 95.44 191 VAL A CA 1
ATOM 1509 C C . VAL A 1 191 ? -2.794 -1.015 -3.775 1.00 95.44 191 VAL A C 1
ATOM 1511 O O . VAL A 1 191 ? -3.991 -1.229 -3.631 1.00 95.44 191 VAL A O 1
ATOM 1514 N N . THR A 1 192 ? -2.162 -1.341 -4.901 1.00 93.56 192 THR A N 1
ATOM 1515 C CA . THR A 1 192 ? -2.890 -1.757 -6.113 1.00 93.56 192 THR A CA 1
ATOM 1516 C C . THR A 1 192 ? -3.624 -3.079 -5.945 1.00 93.56 192 THR A C 1
ATOM 1518 O O . THR A 1 192 ? -4.787 -3.177 -6.320 1.00 93.56 192 THR A O 1
ATOM 1521 N N . GLU A 1 193 ? -2.971 -4.093 -5.384 1.00 92.81 193 GLU A N 1
ATOM 1522 C CA . GLU A 1 193 ? -3.591 -5.397 -5.142 1.00 92.81 193 GLU A CA 1
ATOM 1523 C C . GLU A 1 193 ? -4.739 -5.340 -4.123 1.00 92.81 193 GLU A C 1
ATOM 1525 O O . GLU A 1 193 ? -5.813 -5.852 -4.432 1.00 92.81 193 GLU A O 1
ATOM 1530 N N . PRO A 1 194 ? -4.609 -4.695 -2.949 1.00 94.44 194 PRO A N 1
ATOM 1531 C CA . PRO A 1 194 ? -5.739 -4.606 -2.030 1.00 94.44 194 PRO A CA 1
ATOM 1532 C C . PRO A 1 194 ? -6.883 -3.726 -2.567 1.00 94.44 194 PRO A C 1
ATOM 1534 O O . PRO A 1 194 ? -8.045 -4.037 -2.314 1.00 94.44 194 PRO A O 1
ATOM 1537 N N . LEU A 1 195 ? -6.609 -2.687 -3.373 1.00 94.06 195 LEU A N 1
ATOM 1538 C CA . LEU A 1 195 ? -7.674 -1.973 -4.101 1.00 94.06 195 LEU A CA 1
ATOM 1539 C C . LEU A 1 195 ? -8.364 -2.877 -5.132 1.00 94.06 195 LEU A C 1
ATOM 1541 O O . LEU A 1 195 ? -9.582 -2.829 -5.269 1.00 94.06 195 LEU A O 1
ATOM 1545 N N . ALA A 1 196 ? -7.607 -3.725 -5.830 1.00 91.38 196 ALA A N 1
ATOM 1546 C CA . ALA A 1 196 ? -8.166 -4.709 -6.751 1.00 91.38 196 ALA A CA 1
ATOM 1547 C C . ALA A 1 196 ? -9.110 -5.685 -6.046 1.00 91.38 196 ALA A C 1
ATOM 1549 O O . ALA A 1 196 ? -10.168 -6.014 -6.581 1.00 91.38 196 ALA A O 1
ATOM 1550 N N . GLU A 1 197 ? -8.715 -6.160 -4.863 1.00 91.62 197 GLU A N 1
ATOM 1551 C CA . GLU A 1 197 ? -9.539 -7.040 -4.037 1.00 91.62 197 GLU A CA 1
ATOM 1552 C C . GLU A 1 197 ? -10.834 -6.348 -3.613 1.00 91.62 197 GLU A C 1
ATOM 1554 O O . GLU A 1 197 ? -11.887 -6.981 -3.692 1.00 91.62 197 GLU A O 1
ATOM 1559 N N . LEU A 1 198 ? -10.757 -5.064 -3.233 1.00 91.06 198 LEU A N 1
ATOM 1560 C CA . LEU A 1 198 ? -11.910 -4.241 -2.856 1.00 91.06 198 LEU A CA 1
ATOM 1561 C C . LEU A 1 198 ? -12.919 -4.071 -3.997 1.00 91.06 198 LEU A C 1
ATOM 1563 O O . LEU A 1 198 ? -14.120 -4.042 -3.761 1.00 91.06 198 LEU A O 1
ATOM 1567 N N . GLU A 1 199 ? -12.446 -3.957 -5.236 1.00 88.88 199 GLU A N 1
ATOM 1568 C CA . GLU A 1 199 ? -13.316 -3.770 -6.400 1.00 88.88 199 GLU A CA 1
ATOM 1569 C C . GLU A 1 199 ? -13.902 -5.077 -6.946 1.00 88.88 199 GLU A C 1
ATOM 1571 O O . GLU A 1 199 ? -15.000 -5.072 -7.499 1.00 88.88 199 GLU A O 1
ATOM 1576 N N . LYS A 1 200 ? -13.146 -6.182 -6.881 1.00 86.94 200 LYS A N 1
ATOM 1577 C CA . LYS A 1 200 ? -13.520 -7.453 -7.524 1.00 86.94 200 LYS A CA 1
ATOM 1578 C C . LYS A 1 200 ? -14.379 -8.351 -6.640 1.00 86.94 200 LYS A C 1
ATOM 1580 O O . LYS A 1 200 ? -15.079 -9.204 -7.178 1.00 86.94 200 LYS A O 1
ATOM 1585 N N . ASN A 1 201 ? -14.295 -8.208 -5.319 1.00 86.50 201 ASN A N 1
ATOM 1586 C CA . ASN A 1 201 ? -14.916 -9.136 -4.382 1.00 86.50 201 ASN A CA 1
ATOM 1587 C C . ASN A 1 201 ? -15.815 -8.391 -3.398 1.00 86.50 201 ASN A C 1
ATOM 1589 O O . ASN A 1 201 ? -15.399 -7.410 -2.792 1.00 86.50 201 ASN A O 1
ATOM 1593 N N . GLU A 1 202 ? -17.013 -8.923 -3.159 1.00 86.75 202 GLU A N 1
ATOM 1594 C CA . GLU A 1 202 ? -17.921 -8.407 -2.123 1.00 86.75 202 GLU A CA 1
ATOM 1595 C C . GLU A 1 202 ? -17.324 -8.527 -0.712 1.00 86.75 202 GLU A C 1
ATOM 1597 O O . GLU A 1 202 ? -17.586 -7.698 0.154 1.00 86.75 202 GLU A O 1
ATOM 1602 N N . ALA A 1 203 ? -16.487 -9.547 -0.498 1.00 89.12 203 ALA A N 1
ATOM 1603 C CA . ALA A 1 203 ? -15.715 -9.760 0.720 1.00 89.12 203 ALA A CA 1
ATOM 1604 C C . ALA A 1 203 ? -14.210 -9.768 0.377 1.00 89.12 203 ALA A C 1
ATOM 1606 O O . ALA A 1 203 ? -13.650 -10.842 0.116 1.00 89.12 203 ALA A O 1
ATOM 1607 N N . PRO A 1 204 ? -13.566 -8.583 0.336 1.00 91.19 204 PRO A N 1
ATOM 1608 C CA . PRO A 1 204 ? -12.172 -8.418 -0.069 1.00 91.19 204 PRO A CA 1
ATOM 1609 C C . PRO A 1 204 ? -11.216 -9.172 0.849 1.00 91.19 204 PRO A C 1
ATOM 1611 O O . PRO A 1 204 ? -11.359 -9.140 2.074 1.00 91.19 204 PRO A O 1
ATOM 1614 N N . ARG A 1 205 ? -10.202 -9.820 0.271 1.00 93.62 205 ARG A N 1
ATOM 1615 C CA . ARG A 1 205 ? -9.181 -10.515 1.060 1.00 93.62 205 ARG A CA 1
ATOM 1616 C C . ARG A 1 205 ? -8.083 -9.538 1.466 1.00 93.62 205 ARG A C 1
ATOM 1618 O O . ARG A 1 205 ? -7.587 -8.792 0.621 1.00 93.62 205 ARG A O 1
ATOM 1625 N N . PRO A 1 206 ? -7.627 -9.572 2.727 1.00 95.12 206 PRO A N 1
ATOM 1626 C CA . PRO A 1 206 ? -6.429 -8.847 3.118 1.00 95.12 206 PRO A CA 1
ATOM 1627 C C . PRO A 1 206 ? -5.213 -9.363 2.347 1.00 95.12 206 PRO A C 1
ATOM 1629 O O . PRO A 1 206 ? -5.081 -10.569 2.116 1.00 95.12 206 PRO A O 1
ATOM 1632 N N . VAL A 1 207 ? -4.326 -8.444 1.975 1.00 95.94 207 VAL A N 1
ATOM 1633 C CA . VAL A 1 207 ? -3.109 -8.737 1.214 1.00 95.94 207 VAL A CA 1
ATOM 1634 C C . VAL A 1 207 ? -1.905 -8.609 2.134 1.00 95.94 207 VAL A C 1
ATOM 1636 O O . VAL A 1 207 ? -1.710 -7.583 2.783 1.00 95.94 207 VAL A O 1
ATOM 1639 N N . ILE A 1 208 ? -1.089 -9.655 2.183 1.00 96.81 208 ILE A N 1
ATOM 1640 C CA . ILE A 1 208 ? 0.235 -9.624 2.798 1.00 96.81 208 ILE A CA 1
ATOM 1641 C C . ILE A 1 208 ? 1.241 -9.354 1.694 1.00 96.81 208 ILE A C 1
ATOM 1643 O O . ILE A 1 208 ? 1.272 -10.057 0.687 1.00 96.81 208 ILE A O 1
ATOM 1647 N N . GLY A 1 209 ? 2.121 -8.392 1.908 1.00 92.25 209 GLY A N 1
ATOM 1648 C CA . GLY A 1 209 ? 3.288 -8.229 1.065 1.00 92.25 209 GLY A CA 1
ATOM 1649 C C . GLY A 1 209 ? 4.249 -7.217 1.651 1.00 92.25 209 GLY A C 1
ATOM 1650 O O . GLY A 1 209 ? 4.040 -6.737 2.766 1.00 92.25 209 GLY A O 1
ATOM 1651 N N . MET A 1 210 ? 5.227 -6.865 0.814 1.00 78.62 210 MET A N 1
ATOM 1652 C CA . MET A 1 210 ? 6.419 -6.091 1.162 1.00 78.62 210 MET A CA 1
ATOM 1653 C C . MET A 1 210 ? 7.483 -6.907 1.905 1.00 78.62 210 MET A C 1
ATOM 1655 O O . MET A 1 210 ? 7.197 -7.445 2.994 1.00 78.62 210 MET A O 1
#

Secondary structure (DSSP, 8-state):
-----HHHHHHHHHHHHT-SSPPEEEEEE-SPPSS---PPPPSSGGGPPPHHHHHHHHHTT--EEEETT-TTS-HHHHHHTTSSPPPTTHHHHTTT-EEPTTSSSEEE-----SS-HHHHHHHHHHS-----SSSEEEEEEGGG--TTT---SEEE----HHHHHHHHHHHTSS-SS--EE--S-HHIIIIIHHHHHHHH-SSPPPEE--